Protein AF-A0A3R6ZWL3-F1 (afdb_monomer_lite)

Structure (mmCIF, N/CA/C/O backbone):
data_AF-A0A3R6ZWL3-F1
#
_entry.id   AF-A0A3R6ZWL3-F1
#
loop_
_atom_site.group_PDB
_atom_site.id
_atom_site.type_symbol
_atom_site.label_atom_id
_atom_site.label_alt_id
_atom_site.label_comp_id
_atom_site.label_asym_id
_atom_site.label_entity_id
_atom_site.label_seq_id
_atom_site.pdbx_PDB_ins_code
_atom_site.Cartn_x
_atom_site.Cartn_y
_atom_site.Cartn_z
_atom_site.occupancy
_atom_site.B_iso_or_equiv
_atom_site.auth_seq_id
_atom_site.auth_comp_id
_atom_site.auth_asym_id
_atom_site.auth_atom_id
_atom_site.pdbx_PDB_model_num
ATOM 1 N N . MET A 1 1 ? 4.804 11.712 15.044 1.00 33.50 1 MET A N 1
ATOM 2 C CA . MET A 1 1 ? 3.825 11.332 14.003 1.00 33.50 1 MET A CA 1
ATOM 3 C C . MET A 1 1 ? 2.594 10.632 14.585 1.00 33.50 1 MET A C 1
ATOM 5 O O . MET A 1 1 ? 1.491 11.063 14.290 1.00 33.50 1 MET A O 1
ATOM 9 N N . PHE A 1 2 ? 2.745 9.652 15.488 1.00 29.83 2 PHE A N 1
ATOM 10 C CA . PHE A 1 2 ? 1.602 8.959 16.117 1.00 29.83 2 PHE A CA 1
ATOM 11 C C . PHE A 1 2 ? 0.754 9.808 17.092 1.00 29.83 2 PHE A C 1
ATOM 13 O O . PHE A 1 2 ? -0.438 9.560 17.223 1.00 29.83 2 PHE A O 1
ATOM 20 N N . ILE A 1 3 ? 1.322 10.839 17.734 1.00 31.53 3 ILE A N 1
ATOM 21 C CA . ILE A 1 3 ? 0.621 11.622 18.777 1.00 31.53 3 ILE A CA 1
ATOM 22 C C . ILE A 1 3 ? -0.162 12.817 18.191 1.00 31.53 3 ILE A C 1
ATOM 24 O O . ILE A 1 3 ? -1.243 13.150 18.667 1.00 31.53 3 ILE A O 1
ATOM 28 N N . THR A 1 4 ? 0.304 13.425 17.095 1.00 34.03 4 THR A N 1
ATOM 29 C CA . THR A 1 4 ? -0.413 14.522 16.412 1.00 34.03 4 THR A CA 1
ATOM 30 C C . THR A 1 4 ? -1.645 14.045 15.633 1.00 34.03 4 THR A C 1
ATOM 32 O O . THR A 1 4 ? -2.576 14.819 15.421 1.00 34.03 4 THR A O 1
ATOM 35 N N . CYS A 1 5 ? -1.707 12.758 15.276 1.00 39.94 5 CYS A N 1
ATOM 36 C CA . CYS A 1 5 ? -2.874 12.149 14.635 1.00 39.94 5 CYS A CA 1
ATOM 37 C C . CYS A 1 5 ? -4.067 11.964 15.601 1.00 39.94 5 CYS A C 1
ATOM 39 O O . CYS A 1 5 ? -5.214 11.901 15.155 1.00 39.94 5 CYS A O 1
ATOM 41 N N . GLY A 1 6 ? -3.821 11.917 16.919 1.00 34.50 6 GLY A N 1
ATOM 42 C CA . GLY A 1 6 ? -4.861 11.719 17.938 1.00 34.50 6 GLY A CA 1
ATOM 43 C C . GLY A 1 6 ? -5.832 12.899 18.058 1.00 34.50 6 GLY A C 1
ATOM 44 O O . GLY A 1 6 ? -7.042 12.697 18.129 1.00 34.50 6 GLY A O 1
ATOM 45 N N . HIS A 1 7 ? -5.322 14.133 17.981 1.00 31.48 7 HIS A N 1
ATOM 46 C CA . HIS A 1 7 ? -6.143 15.346 18.105 1.00 31.48 7 HIS A CA 1
ATOM 47 C C . HIS A 1 7 ? -6.989 15.626 16.851 1.00 31.48 7 HIS A C 1
ATOM 49 O O . HIS A 1 7 ? -8.124 16.079 16.952 1.00 31.48 7 HIS A O 1
ATOM 55 N N . ILE A 1 8 ? -6.468 15.297 15.664 1.00 38.34 8 ILE A N 1
ATOM 56 C CA . ILE A 1 8 ? -7.178 15.473 14.385 1.00 38.34 8 ILE A CA 1
ATOM 57 C C . ILE A 1 8 ? -8.206 14.348 14.173 1.00 38.34 8 ILE A C 1
ATOM 59 O O . ILE A 1 8 ? -9.286 14.577 13.633 1.00 38.34 8 ILE A O 1
ATOM 63 N N . GLY A 1 9 ? -7.919 13.136 14.662 1.00 37.88 9 GLY A N 1
ATOM 64 C CA . GLY A 1 9 ? -8.824 11.988 14.578 1.00 37.88 9 GLY A CA 1
ATOM 65 C C . GLY A 1 9 ? -10.096 12.109 15.427 1.00 37.88 9 GLY A C 1
ATOM 66 O O . GLY A 1 9 ? -11.092 11.450 15.107 1.00 37.88 9 GLY A O 1
ATOM 67 N N . TYR A 1 10 ? -10.094 12.934 16.480 1.00 38.25 10 TYR A N 1
ATOM 68 C CA . TYR A 1 10 ? -11.220 13.092 17.412 1.00 38.25 10 TYR A CA 1
ATOM 69 C C . TYR A 1 10 ? -12.363 13.960 16.835 1.00 38.25 10 TYR A C 1
ATOM 71 O O . TYR A 1 10 ? -13.528 13.746 17.164 1.00 38.25 10 TYR A O 1
ATOM 79 N N . THR A 1 11 ? -12.064 14.859 15.890 1.00 38.66 11 THR A N 1
ATOM 80 C CA . THR A 1 11 ? -13.027 15.760 15.215 1.00 38.66 11 THR A CA 1
ATOM 81 C C . THR A 1 11 ? -13.492 15.277 13.834 1.00 38.66 11 THR A C 1
ATOM 83 O O . THR A 1 11 ? -14.301 15.943 13.185 1.00 38.66 11 THR A O 1
ATOM 86 N N . MET A 1 12 ? -13.029 14.117 13.353 1.00 40.34 12 MET A N 1
ATOM 87 C CA . MET A 1 12 ? -13.432 13.604 12.038 1.00 40.34 12 MET A CA 1
ATOM 88 C C . MET A 1 12 ? -14.885 13.115 12.048 1.00 40.34 12 MET A C 1
ATOM 90 O O . MET A 1 12 ? -15.232 12.137 12.720 1.00 40.34 12 MET A O 1
ATOM 94 N N . LYS A 1 13 ? -15.736 13.718 11.209 1.00 46.00 13 LYS A N 1
ATOM 95 C CA . LYS A 1 13 ? -17.052 13.159 10.862 1.00 46.00 13 LYS A CA 1
ATOM 96 C C . LYS A 1 13 ? -16.852 11.880 10.037 1.00 46.00 13 LYS A C 1
ATOM 98 O O . LYS A 1 13 ? -16.860 11.906 8.810 1.00 46.00 13 LYS A O 1
ATOM 103 N N . ARG A 1 14 ? -16.695 10.757 10.753 1.00 52.62 14 ARG A N 1
ATOM 104 C CA . ARG A 1 14 ? -16.448 9.370 10.294 1.00 52.62 14 ARG A CA 1
ATOM 105 C C . ARG A 1 14 ? -17.151 8.944 9.003 1.00 52.62 14 ARG A C 1
ATOM 107 O O . ARG A 1 14 ? -16.620 8.104 8.293 1.00 52.62 14 ARG A O 1
ATOM 114 N N . ARG A 1 15 ? -18.340 9.471 8.712 1.00 52.53 15 ARG A N 1
ATOM 115 C CA . ARG A 1 15 ? -19.201 8.998 7.623 1.00 52.53 15 ARG A CA 1
ATOM 116 C C . ARG A 1 15 ? -18.581 9.229 6.238 1.00 52.53 15 ARG A C 1
ATOM 118 O O . ARG A 1 15 ? -18.477 8.294 5.459 1.00 52.53 15 ARG A O 1
ATOM 125 N N . HIS A 1 16 ? -18.027 10.416 5.991 1.00 55.53 16 HIS A N 1
ATOM 126 C CA . HIS A 1 16 ? -17.538 10.786 4.658 1.00 55.53 16 HIS A CA 1
ATOM 127 C C . HIS A 1 16 ? -16.253 10.067 4.221 1.00 55.53 16 HIS A C 1
ATOM 129 O O . HIS A 1 16 ? -16.041 9.903 3.023 1.00 55.53 16 HIS A O 1
ATOM 135 N N . PHE A 1 17 ? -15.407 9.628 5.158 1.00 60.91 17 PHE A N 1
ATOM 136 C CA . PHE A 1 17 ? -14.210 8.844 4.829 1.00 60.91 17 PHE A CA 1
ATOM 137 C C . PHE A 1 17 ? -14.585 7.448 4.318 1.00 60.91 17 PHE A C 1
ATOM 139 O O . PHE A 1 17 ? -14.089 7.008 3.286 1.00 60.91 17 PHE A O 1
ATOM 146 N N . PHE A 1 18 ? -15.513 6.775 5.006 1.00 63.94 18 PHE A N 1
ATOM 147 C CA . PHE A 1 18 ? -15.971 5.445 4.606 1.00 63.94 18 PHE A CA 1
ATOM 148 C C . PHE A 1 18 ? -16.871 5.483 3.364 1.00 63.94 18 PHE A C 1
ATOM 150 O O . PHE A 1 18 ? -16.768 4.585 2.533 1.00 63.94 18 PHE A O 1
ATOM 157 N N . ASP A 1 19 ? -17.667 6.543 3.181 1.00 64.94 19 ASP A N 1
ATOM 158 C CA . ASP A 1 19 ? -18.487 6.724 1.973 1.00 64.94 19 ASP A CA 1
ATOM 159 C C . ASP A 1 19 ? -17.625 6.855 0.697 1.00 64.94 19 ASP A C 1
ATOM 161 O O . ASP A 1 19 ? -18.046 6.437 -0.378 1.00 64.94 19 ASP A O 1
ATOM 165 N N . ASN A 1 20 ? -16.398 7.384 0.812 1.00 69.62 20 ASN A N 1
ATOM 166 C CA . ASN A 1 20 ? -15.466 7.571 -0.310 1.00 69.62 20 ASN A CA 1
ATOM 167 C C . ASN A 1 20 ? -14.316 6.551 -0.339 1.00 69.62 20 ASN A C 1
ATOM 169 O O . ASN A 1 20 ? -13.410 6.679 -1.164 1.00 69.62 20 ASN A O 1
ATOM 173 N N . LEU A 1 21 ? -14.342 5.523 0.518 1.00 74.12 21 LEU A N 1
ATOM 174 C CA . LEU A 1 21 ? -13.245 4.558 0.666 1.00 74.12 21 LEU A CA 1
ATOM 175 C C . LEU A 1 21 ? -12.861 3.891 -0.662 1.00 74.12 21 LEU A C 1
ATOM 177 O O . LEU A 1 21 ? -11.685 3.656 -0.917 1.00 74.12 21 LEU A O 1
ATOM 181 N N . THR A 1 22 ? -13.844 3.635 -1.528 1.00 75.94 22 THR A N 1
ATOM 182 C CA . THR A 1 22 ? -13.605 3.040 -2.852 1.00 75.94 22 THR A CA 1
ATOM 183 C C . THR A 1 22 ? -12.795 3.973 -3.755 1.00 75.94 22 THR A C 1
ATOM 185 O O . THR A 1 22 ? -11.841 3.525 -4.384 1.00 75.94 22 THR A O 1
ATOM 188 N N . SER A 1 23 ? -13.116 5.272 -3.788 1.00 81.44 23 SER A N 1
ATOM 189 C CA . SER A 1 23 ? -12.325 6.257 -4.540 1.00 81.44 23 SER A CA 1
ATOM 190 C C . SER A 1 23 ? -10.925 6.410 -3.963 1.00 81.44 23 SER A C 1
ATOM 192 O O . SER A 1 23 ? -9.965 6.477 -4.722 1.00 81.44 23 SER A O 1
ATOM 194 N N . ILE A 1 24 ? -10.796 6.413 -2.634 1.00 82.38 24 ILE A N 1
ATOM 195 C CA . ILE A 1 24 ? -9.494 6.502 -1.969 1.00 82.38 24 ILE A CA 1
ATOM 196 C C . ILE A 1 24 ? -8.627 5.287 -2.331 1.00 82.38 24 ILE A C 1
ATOM 198 O O . ILE A 1 24 ? -7.486 5.469 -2.744 1.00 82.38 24 ILE A O 1
ATOM 202 N N . LEU A 1 25 ? -9.164 4.062 -2.249 1.00 81.38 25 LEU A N 1
ATOM 203 C CA . LEU A 1 25 ? -8.438 2.853 -2.659 1.00 81.38 25 LEU A CA 1
ATOM 204 C C . LEU A 1 25 ? -8.050 2.895 -4.139 1.00 81.38 25 LEU A C 1
ATOM 206 O O . LEU A 1 25 ? -6.927 2.536 -4.484 1.00 81.38 25 LEU A O 1
ATOM 210 N N . MET A 1 26 ? -8.969 3.321 -5.010 1.00 84.12 26 MET A N 1
ATOM 211 C CA . MET A 1 26 ? -8.707 3.411 -6.444 1.00 84.12 26 MET A CA 1
ATOM 212 C C . MET A 1 26 ? -7.552 4.375 -6.732 1.00 84.12 26 MET A C 1
ATOM 214 O O . MET A 1 26 ? -6.642 4.013 -7.475 1.00 84.12 26 MET A O 1
ATOM 218 N N . PHE A 1 27 ? -7.562 5.569 -6.132 1.00 85.94 27 PHE A N 1
ATOM 219 C CA . PHE A 1 27 ? -6.485 6.544 -6.304 1.00 85.94 27 PHE A CA 1
ATOM 220 C C . PHE A 1 27 ? -5.175 6.070 -5.688 1.00 85.94 27 PHE A C 1
ATOM 222 O O . PHE A 1 27 ? -4.150 6.147 -6.357 1.00 85.94 27 PHE A O 1
ATOM 229 N N . ALA A 1 28 ? -5.210 5.510 -4.478 1.00 86.00 28 ALA A N 1
ATOM 230 C CA . ALA A 1 28 ? -4.012 5.018 -3.816 1.00 86.00 28 ALA A CA 1
ATOM 231 C C . ALA A 1 28 ? -3.342 3.901 -4.623 1.00 86.00 28 ALA A C 1
ATOM 233 O O . ALA A 1 28 ? -2.138 3.962 -4.814 1.00 86.00 28 ALA A O 1
ATOM 234 N N . ILE A 1 29 ? -4.093 2.919 -5.142 1.00 87.25 29 ILE A N 1
ATOM 235 C CA . ILE A 1 29 ? -3.534 1.764 -5.871 1.00 87.25 29 ILE A CA 1
ATOM 236 C C . ILE A 1 29 ? -3.152 2.126 -7.310 1.00 87.25 29 ILE A C 1
ATOM 238 O O . ILE A 1 29 ? -2.042 1.833 -7.749 1.00 87.25 29 ILE A O 1
ATOM 242 N N . LEU A 1 30 ? -4.058 2.743 -8.076 1.00 89.00 30 LEU A N 1
ATOM 243 C CA . LEU A 1 30 ? -3.770 3.066 -9.478 1.00 89.00 30 LEU A CA 1
ATOM 244 C C . LEU A 1 30 ? -2.780 4.222 -9.591 1.00 89.00 30 LEU A C 1
ATOM 246 O O . LEU A 1 30 ? -1.889 4.173 -10.433 1.00 89.00 30 LEU A O 1
ATOM 250 N N . GLY A 1 31 ? -2.918 5.240 -8.741 1.00 89.12 31 GLY A N 1
ATOM 251 C CA . GLY A 1 31 ? -2.016 6.387 -8.707 1.00 89.12 31 GLY A CA 1
ATOM 252 C C . GLY A 1 31 ? -0.588 5.964 -8.391 1.00 89.12 31 GLY A C 1
ATOM 253 O O . GLY A 1 31 ? 0.322 6.334 -9.133 1.00 89.12 31 GLY A O 1
ATOM 254 N N . THR A 1 32 ? -0.396 5.112 -7.375 1.00 91.50 32 THR A N 1
ATOM 255 C CA . THR A 1 32 ? 0.942 4.582 -7.070 1.00 91.50 32 THR A CA 1
ATOM 256 C C . THR A 1 32 ? 1.516 3.738 -8.177 1.00 91.50 32 THR A C 1
ATOM 258 O O . THR A 1 32 ? 2.668 3.922 -8.558 1.00 91.50 32 THR A O 1
ATOM 261 N N . PHE A 1 33 ? 0.723 2.811 -8.710 1.00 91.00 33 PHE A N 1
ATOM 262 C CA . PHE A 1 33 ? 1.190 1.926 -9.763 1.00 91.00 33 PHE A CA 1
ATOM 263 C C . PHE A 1 33 ? 1.631 2.717 -10.999 1.00 91.00 33 PHE A C 1
ATOM 265 O O . PHE A 1 33 ? 2.726 2.503 -11.518 1.00 91.00 33 PHE A O 1
ATOM 272 N N . ILE A 1 34 ? 0.808 3.672 -11.445 1.00 92.31 34 ILE A N 1
ATOM 273 C CA . ILE A 1 34 ? 1.126 4.521 -12.597 1.00 92.31 34 ILE A CA 1
ATOM 274 C C . ILE A 1 34 ? 2.365 5.368 -12.305 1.00 92.31 34 ILE A C 1
ATOM 276 O O . ILE A 1 34 ? 3.270 5.406 -13.134 1.00 92.31 34 ILE A O 1
ATOM 280 N N . SER A 1 35 ? 2.439 6.010 -11.138 1.00 93.12 35 SER A N 1
ATOM 281 C CA . SER A 1 35 ? 3.590 6.830 -10.744 1.00 93.12 35 SER A CA 1
ATOM 282 C C . SER A 1 35 ? 4.886 6.012 -10.720 1.00 93.12 35 SER A C 1
ATOM 284 O O . SER A 1 35 ? 5.869 6.396 -11.353 1.00 93.12 35 SER A O 1
ATOM 286 N N . ALA A 1 36 ? 4.867 4.826 -10.108 1.00 93.06 36 ALA A N 1
ATOM 287 C CA . ALA A 1 36 ? 6.016 3.931 -10.050 1.00 93.06 36 ALA A CA 1
ATOM 288 C C . ALA A 1 36 ? 6.495 3.490 -11.441 1.00 93.06 36 ALA A C 1
ATOM 290 O O . ALA A 1 36 ? 7.695 3.518 -11.722 1.00 93.06 36 ALA A O 1
ATOM 291 N N . VAL A 1 37 ? 5.566 3.127 -12.333 1.00 92.38 37 VAL A N 1
ATOM 292 C CA . VAL A 1 37 ? 5.884 2.723 -13.712 1.00 92.38 37 VAL A CA 1
ATOM 293 C C . VAL A 1 37 ? 6.406 3.900 -14.533 1.00 92.38 37 VAL A C 1
ATOM 295 O O . VAL A 1 37 ? 7.370 3.736 -15.278 1.00 92.38 37 VAL A O 1
ATOM 298 N N . VAL A 1 38 ? 5.813 5.089 -14.399 1.00 94.88 38 VAL A N 1
ATOM 299 C CA . VAL A 1 38 ? 6.244 6.292 -15.128 1.00 94.88 38 VAL A CA 1
ATOM 300 C C . VAL A 1 38 ? 7.636 6.725 -14.678 1.00 94.88 38 VAL A C 1
ATOM 302 O O . VAL A 1 38 ? 8.510 6.910 -15.521 1.00 94.88 38 VAL A O 1
ATOM 305 N N . VAL A 1 39 ? 7.872 6.843 -13.369 1.00 94.00 39 VAL A N 1
ATOM 306 C CA . VAL A 1 39 ? 9.177 7.248 -12.820 1.00 94.00 39 VAL A CA 1
ATOM 307 C C . VAL A 1 39 ? 10.240 6.192 -13.121 1.00 94.00 39 VAL A C 1
ATOM 309 O O . VAL A 1 39 ? 11.316 6.529 -13.615 1.00 94.00 39 VAL A O 1
ATOM 312 N N . GLY A 1 40 ? 9.938 4.911 -12.895 1.00 92.56 40 GLY A N 1
ATOM 313 C CA . GLY A 1 40 ? 10.873 3.821 -13.172 1.00 92.56 40 GLY A CA 1
ATOM 314 C C . GLY A 1 40 ? 11.183 3.665 -14.662 1.00 92.56 40 GLY A C 1
ATOM 315 O O . GLY A 1 40 ? 12.344 3.537 -15.046 1.00 92.56 40 GLY A O 1
ATOM 316 N N . GLY A 1 41 ? 10.171 3.755 -15.527 1.00 91.56 41 GLY A N 1
ATOM 317 C CA . GLY A 1 41 ? 10.349 3.721 -16.980 1.00 91.56 41 GLY A CA 1
ATOM 318 C C . GLY A 1 41 ? 11.144 4.918 -17.502 1.00 91.56 41 GLY A C 1
ATOM 319 O O . GLY A 1 41 ? 12.009 4.759 -18.364 1.00 91.56 41 GLY A O 1
ATOM 320 N N . PHE A 1 42 ? 10.914 6.107 -16.943 1.00 92.94 42 PHE A N 1
ATOM 321 C CA . PHE A 1 42 ? 11.677 7.307 -17.279 1.00 92.94 42 PHE A CA 1
ATOM 322 C C . PHE A 1 42 ? 13.157 7.177 -16.891 1.00 92.94 42 PHE A C 1
ATOM 324 O O . PHE A 1 42 ? 14.032 7.505 -17.693 1.00 92.94 42 PHE A O 1
ATOM 331 N N . LEU A 1 43 ? 13.457 6.635 -15.707 1.00 92.19 43 LEU A N 1
ATOM 332 C CA . LEU A 1 43 ? 14.836 6.369 -15.277 1.00 92.19 43 LEU A CA 1
ATOM 333 C C . LEU A 1 43 ? 15.534 5.335 -16.158 1.00 92.19 43 LEU A C 1
ATOM 335 O O . LEU A 1 43 ? 16.691 5.534 -16.531 1.00 92.19 43 LEU A O 1
ATOM 339 N N . TYR A 1 44 ? 14.825 4.272 -16.540 1.00 90.69 44 TYR A N 1
ATOM 340 C CA . TYR A 1 44 ? 15.347 3.268 -17.463 1.00 90.69 44 TYR A CA 1
ATOM 341 C C . TYR A 1 44 ? 15.688 3.881 -18.831 1.00 90.69 44 TYR A C 1
ATOM 343 O O . TYR A 1 44 ? 16.768 3.641 -19.375 1.00 90.69 44 TYR A O 1
ATOM 351 N N . LEU A 1 45 ? 14.813 4.746 -19.360 1.00 90.56 45 LEU A N 1
ATOM 352 C CA . LEU A 1 45 ? 15.050 5.460 -20.617 1.00 90.56 45 LEU A CA 1
ATOM 353 C C . LEU A 1 45 ? 16.277 6.380 -20.528 1.00 90.56 45 LEU A C 1
ATOM 355 O O . LEU A 1 45 ? 17.121 6.371 -21.424 1.00 90.56 45 LEU A O 1
ATOM 359 N N . LEU A 1 46 ? 16.415 7.138 -19.437 1.00 90.38 46 LEU A N 1
ATOM 360 C CA . LEU A 1 46 ? 17.582 7.994 -19.198 1.00 90.38 46 LEU A CA 1
ATOM 361 C C . LEU A 1 46 ? 18.889 7.195 -19.110 1.00 90.38 46 LEU A C 1
ATOM 363 O O . LEU A 1 46 ? 19.912 7.637 -19.639 1.00 90.38 46 LEU A O 1
ATOM 367 N N . GLY A 1 47 ? 18.855 6.016 -18.483 1.00 88.44 47 GLY A N 1
ATOM 368 C CA . GLY A 1 47 ? 19.987 5.086 -18.447 1.00 88.44 47 GLY A CA 1
ATOM 369 C C . GLY A 1 47 ? 20.346 4.555 -19.838 1.00 88.44 47 GLY A C 1
ATOM 370 O O . GLY A 1 47 ? 21.521 4.493 -20.196 1.00 88.44 47 GLY A O 1
ATOM 371 N N . SER A 1 48 ? 19.345 4.255 -20.673 1.00 85.44 48 SER A N 1
ATOM 372 C CA . SER A 1 48 ? 19.566 3.815 -22.058 1.00 85.44 48 SER A CA 1
ATOM 373 C C . SER A 1 48 ? 20.180 4.899 -22.949 1.00 85.44 48 SER A C 1
ATOM 375 O O . SER A 1 48 ? 20.905 4.567 -23.883 1.00 85.44 48 SER A O 1
ATOM 377 N N . ILE A 1 49 ? 19.895 6.176 -22.683 1.00 89.25 49 ILE A N 1
ATOM 378 C CA . ILE A 1 49 ? 20.444 7.324 -23.430 1.00 89.25 49 ILE A CA 1
ATOM 379 C C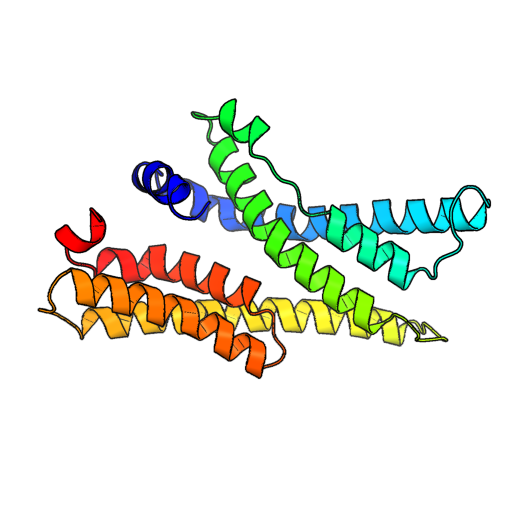 . ILE A 1 49 ? 21.848 7.712 -22.909 1.00 89.25 49 ILE A C 1
ATOM 381 O O . ILE A 1 49 ? 22.533 8.536 -23.509 1.00 89.25 49 ILE A O 1
ATOM 385 N N . GLY A 1 50 ? 22.315 7.096 -21.815 1.00 85.06 50 GLY A N 1
ATOM 386 C CA . GLY A 1 50 ? 23.621 7.370 -21.207 1.00 85.06 50 GLY A CA 1
ATOM 387 C C . GLY A 1 50 ? 23.661 8.642 -20.355 1.00 85.06 50 GLY A C 1
ATOM 388 O O . GLY A 1 50 ? 24.744 9.109 -20.010 1.00 85.06 50 GLY A O 1
ATOM 389 N N . LEU A 1 51 ? 22.497 9.210 -20.013 1.00 82.00 51 LEU A N 1
ATOM 390 C CA . LEU A 1 51 ? 22.388 10.394 -19.150 1.00 82.00 51 LEU A CA 1
ATOM 391 C C . LEU A 1 51 ? 22.312 10.026 -17.656 1.00 82.00 51 LEU A C 1
ATOM 393 O O . LEU A 1 51 ? 22.528 10.877 -16.798 1.00 82.00 51 LEU A O 1
ATOM 397 N N . SER A 1 52 ? 22.006 8.762 -17.349 1.00 82.62 52 SER A N 1
ATOM 398 C CA . SER A 1 52 ? 21.925 8.200 -15.996 1.00 82.62 52 SER A CA 1
ATOM 399 C C . SER A 1 52 ? 22.698 6.877 -15.900 1.00 82.62 52 SER A C 1
ATOM 401 O O . SER A 1 52 ? 23.110 6.315 -16.917 1.00 82.62 52 SER A O 1
ATOM 403 N N . LEU A 1 53 ? 22.879 6.366 -14.677 1.00 81.56 53 LEU A N 1
ATOM 404 C CA . LEU A 1 53 ? 23.450 5.044 -14.423 1.00 81.56 53 LEU A CA 1
ATOM 405 C C . LEU A 1 53 ? 22.603 3.969 -15.125 1.00 81.56 53 LEU A C 1
ATOM 407 O O . LEU A 1 53 ? 21.380 3.944 -14.981 1.00 81.56 53 LEU A O 1
ATOM 411 N N . GLN A 1 54 ? 23.249 3.074 -15.875 1.00 81.31 54 GLN A N 1
ATOM 412 C CA . GLN A 1 54 ? 22.569 1.918 -16.453 1.00 81.31 54 GLN A CA 1
ATOM 413 C C . GLN A 1 54 ? 22.211 0.933 -15.342 1.00 81.31 54 GLN A C 1
ATOM 415 O O . GLN A 1 54 ? 23.071 0.224 -14.827 1.00 81.31 54 GLN A O 1
ATOM 420 N N . MET A 1 55 ? 20.931 0.914 -14.984 1.00 82.56 55 MET A N 1
ATOM 421 C CA . MET A 1 55 ? 20.351 -0.022 -14.028 1.00 82.56 55 MET A CA 1
ATOM 422 C C . MET A 1 55 ? 19.331 -0.911 -14.752 1.00 82.56 55 MET A C 1
ATOM 424 O O . MET A 1 55 ? 18.687 -0.462 -15.709 1.00 82.56 55 MET A O 1
ATOM 428 N N . PRO A 1 56 ? 19.176 -2.179 -14.342 1.00 87.50 56 PRO A N 1
ATOM 429 C CA . PRO A 1 56 ? 18.144 -3.047 -14.887 1.00 87.50 56 PRO A CA 1
ATOM 430 C C . PRO A 1 56 ? 16.746 -2.495 -14.573 1.00 87.50 56 PRO A C 1
ATOM 432 O O . PRO A 1 56 ? 16.520 -1.858 -13.545 1.00 87.50 56 PRO A O 1
ATOM 435 N N . LEU A 1 57 ? 15.779 -2.791 -15.448 1.00 87.06 57 LEU A N 1
ATOM 436 C CA . LEU A 1 57 ? 14.407 -2.276 -15.347 1.00 87.06 57 LEU A CA 1
ATOM 437 C C . LEU A 1 57 ? 13.766 -2.536 -13.971 1.00 87.06 57 LEU A C 1
ATOM 439 O O . LEU A 1 57 ? 13.060 -1.673 -13.458 1.00 87.06 57 LEU A O 1
ATOM 443 N N . ALA A 1 58 ? 14.035 -3.694 -13.359 1.00 88.25 58 ALA A N 1
ATOM 444 C CA . ALA A 1 58 ? 13.521 -4.044 -12.035 1.00 88.25 58 ALA A CA 1
ATOM 445 C C . ALA A 1 58 ? 14.006 -3.082 -10.934 1.00 88.25 58 ALA A C 1
ATOM 447 O O . ALA A 1 58 ? 13.212 -2.682 -10.088 1.00 88.25 58 ALA A O 1
ATOM 448 N N . GLU A 1 59 ? 15.272 -2.653 -10.976 1.00 90.94 59 GLU A N 1
ATOM 449 C CA . GLU A 1 59 ? 15.822 -1.675 -10.027 1.00 90.94 59 GLU A CA 1
ATOM 450 C C . GLU A 1 59 ? 15.203 -0.289 -10.239 1.00 90.94 59 GLU A C 1
ATOM 452 O O . GLU A 1 59 ? 14.833 0.378 -9.273 1.00 90.94 59 GLU A O 1
ATOM 457 N N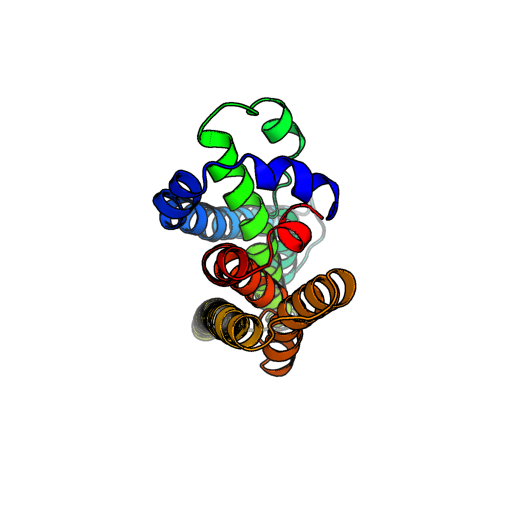 . CYS A 1 60 ? 15.007 0.125 -11.496 1.00 92.12 60 CYS A N 1
ATOM 458 C CA . CYS A 1 60 ? 14.342 1.392 -11.803 1.00 92.12 60 CYS A CA 1
ATOM 459 C C . CYS A 1 60 ? 12.875 1.400 -11.344 1.00 92.12 60 CYS A C 1
ATOM 461 O O . CYS A 1 60 ? 12.412 2.394 -10.787 1.00 92.12 60 CYS A O 1
ATOM 463 N N . LEU A 1 61 ? 12.140 0.302 -11.549 1.00 92.19 61 LEU A N 1
ATOM 464 C CA . LEU A 1 61 ? 10.754 0.160 -11.090 1.00 92.19 61 LEU A CA 1
ATOM 465 C C . LEU A 1 61 ? 10.658 0.094 -9.563 1.00 92.19 61 LEU A C 1
ATOM 467 O O . LEU A 1 61 ? 9.781 0.736 -8.990 1.00 92.19 61 LEU A O 1
ATOM 471 N N . ALA A 1 62 ? 11.575 -0.611 -8.892 1.00 92.44 62 ALA A N 1
ATOM 472 C CA . ALA A 1 62 ? 11.665 -0.622 -7.432 1.00 92.44 62 ALA A CA 1
ATOM 473 C C . ALA A 1 62 ? 11.918 0.791 -6.882 1.00 92.44 62 ALA A C 1
ATOM 475 O O . ALA A 1 62 ? 11.252 1.229 -5.946 1.00 92.44 62 ALA A O 1
ATOM 476 N N . PHE A 1 63 ? 12.812 1.553 -7.509 1.00 93.25 63 PHE A N 1
ATOM 477 C CA . PHE A 1 63 ? 13.039 2.949 -7.144 1.00 93.25 63 PHE A CA 1
ATOM 478 C C . PHE A 1 63 ? 11.804 3.830 -7.389 1.00 93.25 63 PHE A C 1
ATOM 480 O O . PHE A 1 63 ? 11.433 4.628 -6.530 1.00 93.25 63 PHE A O 1
ATOM 487 N N . GLY A 1 64 ? 11.129 3.653 -8.529 1.00 93.62 64 GLY A N 1
ATOM 488 C CA . GLY A 1 64 ? 9.867 4.333 -8.823 1.00 93.62 64 GLY A CA 1
ATOM 489 C C . GLY A 1 64 ? 8.786 4.029 -7.784 1.00 93.62 64 GLY A C 1
ATOM 490 O O . GLY A 1 64 ? 8.088 4.939 -7.347 1.00 93.62 64 GLY A O 1
ATOM 491 N N . ALA A 1 65 ? 8.688 2.774 -7.335 1.00 93.69 65 ALA A N 1
ATOM 492 C CA . ALA A 1 65 ? 7.788 2.371 -6.259 1.00 93.69 65 ALA A CA 1
ATOM 493 C C . ALA A 1 65 ? 8.094 3.099 -4.946 1.00 93.69 65 ALA A C 1
ATOM 495 O O . ALA A 1 65 ? 7.176 3.652 -4.348 1.00 93.69 65 ALA A O 1
ATOM 496 N N . LEU A 1 66 ? 9.365 3.160 -4.531 1.00 92.00 66 LEU A N 1
ATOM 497 C CA . LEU A 1 66 ? 9.773 3.846 -3.297 1.00 92.00 66 LEU A CA 1
ATOM 498 C C . LEU A 1 66 ? 9.411 5.335 -3.291 1.00 92.00 66 LEU A C 1
ATOM 500 O O . LEU A 1 66 ? 8.974 5.850 -2.269 1.00 92.00 66 LEU A O 1
ATOM 504 N N . ILE A 1 67 ? 9.588 6.026 -4.419 1.00 92.12 67 ILE A N 1
ATOM 505 C CA . ILE A 1 67 ? 9.312 7.471 -4.527 1.00 92.12 67 ILE A CA 1
ATOM 506 C C . ILE A 1 67 ? 7.824 7.765 -4.744 1.00 92.12 67 ILE A 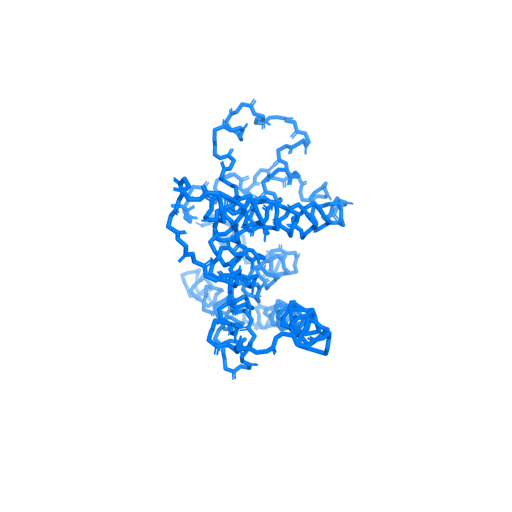C 1
ATOM 508 O O . ILE A 1 67 ? 7.381 8.901 -4.595 1.00 92.12 67 ILE A O 1
ATOM 512 N N . SER A 1 68 ? 7.024 6.754 -5.077 1.00 91.81 68 SER A N 1
ATOM 513 C CA . SER A 1 68 ? 5.607 6.951 -5.351 1.00 91.81 68 SER A CA 1
ATOM 514 C C . SER A 1 68 ? 4.770 7.303 -4.115 1.00 91.81 68 SER A C 1
ATOM 516 O O . SER A 1 68 ? 3.661 7.815 -4.289 1.00 91.81 68 SER A O 1
ATOM 518 N N . SER A 1 69 ? 5.271 7.032 -2.907 1.00 88.19 69 SER A N 1
ATOM 519 C CA . SER A 1 69 ? 4.680 7.508 -1.653 1.00 88.19 69 SER A CA 1
ATOM 520 C C . SER A 1 69 ? 4.691 9.038 -1.616 1.00 88.19 69 SER A C 1
ATOM 522 O O . SER A 1 69 ? 5.740 9.678 -1.688 1.00 88.19 69 SER A O 1
ATOM 524 N N . THR A 1 70 ? 3.502 9.638 -1.566 1.00 81.44 70 THR A N 1
ATOM 525 C CA . THR A 1 70 ? 3.329 11.091 -1.519 1.00 81.44 70 THR A CA 1
ATOM 526 C C . THR A 1 70 ? 3.028 11.533 -0.098 1.00 81.44 70 THR A C 1
ATOM 528 O O . THR A 1 70 ? 2.037 11.089 0.474 1.00 81.44 70 THR A O 1
ATOM 531 N N . ASP A 1 71 ? 3.826 12.456 0.443 1.00 77.06 71 ASP A N 1
ATOM 532 C CA . ASP A 1 71 ? 3.547 13.083 1.736 1.00 77.06 71 ASP A CA 1
ATOM 533 C C . ASP A 1 71 ? 2.736 14.386 1.552 1.00 77.06 71 ASP A C 1
ATOM 535 O O . ASP A 1 71 ? 3.256 15.383 1.038 1.00 77.06 71 ASP A O 1
ATOM 539 N N . PRO A 1 72 ? 1.459 14.427 1.969 1.00 75.12 72 PRO A N 1
ATOM 540 C CA . PRO A 1 72 ? 0.585 15.566 1.753 1.00 75.12 72 PRO A CA 1
ATOM 541 C C . PRO A 1 72 ? 0.651 16.598 2.888 1.00 75.12 72 PRO A C 1
ATOM 543 O O . PRO A 1 72 ? -0.192 17.498 2.902 1.00 75.12 72 PRO A O 1
ATOM 546 N N . VAL A 1 73 ? 1.591 16.508 3.844 1.00 75.19 73 VAL A N 1
ATOM 547 C CA . VAL A 1 73 ? 1.644 17.361 5.058 1.00 75.19 73 VAL A CA 1
ATOM 548 C C . VAL A 1 73 ? 1.419 18.850 4.772 1.00 75.19 73 VAL A C 1
ATOM 550 O O . VAL A 1 73 ? 0.652 19.508 5.477 1.00 75.19 73 VAL A O 1
ATOM 553 N N . THR A 1 74 ? 2.027 19.389 3.715 1.00 73.69 74 THR A N 1
ATOM 554 C CA . THR A 1 74 ? 1.873 20.803 3.330 1.00 73.69 74 THR A CA 1
ATOM 555 C C . THR A 1 74 ? 0.494 21.113 2.749 1.00 73.69 74 THR A C 1
ATOM 557 O O . THR A 1 74 ? -0.089 22.147 3.066 1.00 73.69 74 THR A O 1
ATOM 560 N N . THR A 1 75 ? -0.068 20.214 1.942 1.00 75.69 75 THR A N 1
ATOM 561 C CA . THR A 1 75 ? -1.410 20.385 1.364 1.00 75.69 75 THR A CA 1
ATOM 562 C C . THR A 1 75 ? -2.512 20.233 2.414 1.00 75.69 75 THR A C 1
ATOM 564 O O . THR A 1 75 ? -3.471 21.006 2.411 1.00 75.69 75 THR A O 1
ATOM 567 N N . LEU A 1 76 ? -2.351 19.322 3.383 1.00 74.69 76 LEU A N 1
ATOM 568 C CA . LEU A 1 76 ? -3.296 19.158 4.493 1.00 74.69 76 LEU A CA 1
ATOM 569 C C . LEU A 1 76 ? -3.414 20.421 5.348 1.00 74.69 76 LEU A C 1
ATOM 571 O O . LEU A 1 76 ? -4.505 20.723 5.830 1.00 74.69 76 LEU A O 1
ATOM 575 N N . ALA A 1 77 ? -2.318 21.164 5.527 1.00 71.88 77 ALA A N 1
ATOM 576 C CA . ALA A 1 77 ? -2.317 22.408 6.294 1.00 71.88 77 ALA A CA 1
ATOM 577 C C . ALA A 1 77 ? -3.161 23.516 5.638 1.00 71.88 77 ALA A C 1
ATOM 579 O O . ALA A 1 77 ? -3.675 24.384 6.337 1.00 71.88 77 ALA A O 1
ATOM 580 N N . VAL A 1 78 ? -3.338 23.470 4.314 1.00 76.88 78 VAL A N 1
ATOM 581 C CA . VAL A 1 78 ? -4.131 24.449 3.551 1.00 76.88 78 VAL A CA 1
ATOM 582 C C . VAL A 1 78 ? -5.606 24.038 3.458 1.00 76.88 78 VAL A C 1
ATOM 584 O O . VAL A 1 78 ? -6.485 24.895 3.428 1.00 76.88 78 VAL A O 1
ATOM 587 N N . PHE A 1 79 ? -5.906 22.737 3.453 1.00 68.12 79 PHE A N 1
ATOM 588 C CA . PHE A 1 79 ? -7.256 22.206 3.215 1.00 68.12 79 PHE A CA 1
ATOM 589 C C . PHE A 1 79 ? -8.047 21.834 4.482 1.00 68.12 79 PHE A C 1
ATOM 591 O O . PHE A 1 79 ? -8.974 21.031 4.395 1.00 68.12 79 PHE A O 1
ATOM 598 N N . GLN A 1 80 ? -7.725 22.418 5.643 1.00 62.72 80 GLN A N 1
ATOM 599 C CA . GLN A 1 80 ? -8.219 21.995 6.968 1.00 62.72 80 GLN A CA 1
ATOM 600 C C . GLN A 1 80 ? -9.754 21.902 7.135 1.00 62.72 80 GLN A C 1
ATOM 602 O O . GLN A 1 80 ? -10.210 21.229 8.057 1.00 62.72 80 GLN A O 1
ATOM 607 N N . GLU A 1 81 ? -10.558 22.499 6.247 1.00 63.53 81 GLU A N 1
ATOM 608 C CA . GLU A 1 81 ? -12.030 22.499 6.342 1.00 63.53 81 GLU A CA 1
ATOM 609 C C . GLU A 1 81 ? -12.771 21.879 5.141 1.00 63.53 81 GLU A C 1
ATOM 611 O O . GLU A 1 81 ? -14.003 21.861 5.117 1.00 63.53 81 GLU A O 1
ATOM 616 N N . LEU A 1 82 ? -12.070 21.339 4.138 1.00 72.19 82 LEU A N 1
ATOM 617 C CA . LEU A 1 82 ? -12.723 20.777 2.949 1.00 72.19 82 LEU A CA 1
ATOM 618 C C . LEU A 1 82 ? -12.894 19.260 3.047 1.00 72.19 82 LEU A C 1
ATOM 620 O O . LEU A 1 82 ? -12.028 18.548 3.547 1.00 72.19 82 LEU A O 1
ATOM 624 N N . HIS A 1 83 ? -13.966 18.732 2.446 1.00 68.81 83 HIS A N 1
ATOM 625 C CA . HIS A 1 83 ? -14.164 17.285 2.258 1.00 68.81 83 HIS A CA 1
ATOM 626 C C . HIS A 1 83 ? -12.965 16.599 1.572 1.00 68.81 83 HIS A C 1
ATOM 628 O O . HIS A 1 83 ? -12.727 15.409 1.779 1.00 68.81 83 HIS A O 1
ATOM 634 N N . LEU A 1 84 ? -12.189 17.367 0.798 1.00 74.50 84 LEU A N 1
ATOM 635 C CA . LEU A 1 84 ? -10.964 16.930 0.137 1.00 74.50 84 LEU A CA 1
ATOM 636 C C . LEU A 1 84 ? -9.879 16.476 1.127 1.00 74.50 84 LEU A C 1
ATOM 638 O O . LEU A 1 84 ? -9.123 15.563 0.809 1.00 74.50 84 LEU A O 1
ATOM 642 N N . PHE A 1 85 ? -9.848 17.044 2.340 1.00 80.25 85 PHE A N 1
ATOM 643 C CA . PHE A 1 85 ? -8.897 16.677 3.392 1.00 80.25 85 PHE A CA 1
ATOM 644 C C . PHE A 1 85 ? -8.918 15.173 3.673 1.00 80.25 85 PHE A C 1
ATOM 646 O O . PHE A 1 85 ? -7.874 14.536 3.756 1.00 80.25 85 PHE A O 1
ATOM 653 N N . TYR A 1 86 ? -10.114 14.585 3.770 1.00 75.19 86 TYR A N 1
ATOM 654 C CA . TYR A 1 86 ? -10.278 13.170 4.100 1.00 75.19 86 TYR A CA 1
ATOM 655 C C . TYR A 1 86 ? -9.857 12.236 2.970 1.00 75.19 86 TYR A C 1
ATOM 657 O O . TYR A 1 86 ? -9.341 11.153 3.240 1.00 75.19 86 TYR A O 1
ATOM 665 N N . ILE A 1 87 ? -10.075 12.655 1.724 1.00 80.06 87 ILE A N 1
ATOM 666 C CA . ILE A 1 87 ? -9.698 11.877 0.544 1.00 80.06 87 ILE A CA 1
ATOM 667 C C . ILE A 1 87 ? -8.177 11.882 0.396 1.00 80.06 87 ILE A C 1
ATOM 669 O O . ILE A 1 87 ? -7.592 10.812 0.284 1.00 80.06 87 ILE A O 1
ATOM 673 N N . VAL A 1 88 ? -7.544 13.058 0.469 1.00 82.81 88 VAL A N 1
ATOM 674 C CA . VAL A 1 88 ? -6.083 13.207 0.339 1.00 82.81 88 VAL A CA 1
ATOM 675 C C . VAL A 1 88 ? -5.359 12.527 1.500 1.00 82.81 88 VAL A C 1
ATOM 677 O O . VAL A 1 88 ? -4.436 11.757 1.277 1.00 82.81 88 VAL A O 1
ATOM 680 N N . PHE A 1 89 ? -5.820 12.719 2.740 1.00 82.69 89 PHE A N 1
ATOM 681 C CA . PHE A 1 89 ? -5.239 12.027 3.893 1.00 82.69 89 PHE A CA 1
ATOM 682 C C . PHE A 1 89 ? -5.312 10.500 3.750 1.00 82.69 89 PHE A C 1
ATOM 684 O O . PHE A 1 89 ? -4.334 9.804 4.009 1.00 82.69 89 PHE A O 1
ATOM 691 N N . GLY A 1 90 ? -6.471 9.975 3.338 1.00 81.19 90 GLY A N 1
ATOM 692 C CA . GLY A 1 90 ? -6.646 8.540 3.130 1.00 81.19 90 GLY A CA 1
ATOM 693 C C . GLY A 1 90 ? -5.789 7.991 1.998 1.00 81.19 90 GLY A C 1
ATOM 694 O O . GLY A 1 90 ? -5.223 6.909 2.137 1.00 81.19 90 GLY A O 1
ATOM 695 N N . GLU A 1 91 ? -5.701 8.734 0.895 1.00 86.06 91 GLU A N 1
ATOM 696 C CA . GLU A 1 91 ? -4.920 8.361 -0.282 1.00 86.06 91 GLU A CA 1
ATOM 697 C C . GLU A 1 91 ? -3.449 8.242 0.089 1.00 86.06 91 GLU A C 1
ATOM 699 O O . GLU A 1 91 ? -2.863 7.195 -0.156 1.00 86.06 91 GLU A O 1
ATOM 704 N N . SER A 1 92 ? -2.896 9.233 0.780 1.00 86.69 92 SER A N 1
ATOM 705 C CA . SER A 1 92 ? -1.478 9.245 1.124 1.00 86.69 92 SER A CA 1
ATOM 706 C C . SER A 1 92 ? -1.102 8.168 2.147 1.00 86.69 92 SER A C 1
ATOM 708 O O . SER A 1 92 ? -0.093 7.492 1.989 1.00 86.69 92 SER A O 1
ATOM 710 N N . VAL A 1 93 ? -1.957 7.909 3.147 1.00 85.12 93 VAL A N 1
ATOM 711 C CA . VAL A 1 93 ? -1.726 6.816 4.114 1.00 85.12 93 VAL A CA 1
ATOM 712 C C . VAL A 1 93 ? -1.771 5.440 3.437 1.00 85.12 93 VAL A C 1
ATOM 714 O O . VAL A 1 93 ? -0.982 4.557 3.770 1.00 85.12 93 VAL A O 1
ATOM 717 N N . LEU A 1 94 ? -2.693 5.225 2.493 1.00 86.75 94 LEU A N 1
ATOM 718 C CA . LEU A 1 94 ? -2.773 3.964 1.748 1.00 86.75 94 LEU A CA 1
ATOM 719 C C . LEU A 1 94 ? -1.654 3.837 0.710 1.00 86.75 94 LEU A C 1
ATOM 721 O O . LEU A 1 94 ? -1.134 2.741 0.523 1.00 86.75 94 LEU A O 1
ATOM 725 N N . ASN A 1 95 ? -1.267 4.935 0.066 1.00 90.94 95 ASN A N 1
ATOM 726 C CA . ASN A 1 95 ? -0.162 5.004 -0.883 1.00 90.94 95 ASN A CA 1
ATOM 727 C C . ASN A 1 95 ? 1.147 4.495 -0.244 1.00 90.94 95 ASN A C 1
ATOM 729 O O . ASN A 1 95 ? 1.805 3.629 -0.821 1.00 90.94 95 ASN A O 1
ATOM 733 N N . ASP A 1 96 ? 1.471 4.899 0.985 1.00 90.62 96 ASP A N 1
ATOM 734 C CA . ASP A 1 96 ? 2.646 4.391 1.718 1.00 90.62 96 ASP A CA 1
ATOM 735 C C . ASP A 1 96 ? 2.633 2.862 1.869 1.00 90.62 96 ASP A C 1
ATOM 737 O O . ASP A 1 96 ? 3.642 2.183 1.679 1.00 90.62 96 ASP A O 1
ATOM 741 N N . ALA A 1 97 ? 1.465 2.293 2.172 1.00 89.38 97 ALA A N 1
ATOM 742 C CA . ALA A 1 97 ? 1.317 0.853 2.333 1.00 89.38 97 ALA A CA 1
ATOM 743 C C . ALA A 1 97 ? 1.348 0.102 0.991 1.00 89.38 97 ALA A C 1
ATOM 745 O O . ALA A 1 97 ? 1.802 -1.039 0.941 1.00 89.38 97 ALA A O 1
ATOM 746 N N . ILE A 1 98 ? 0.880 0.707 -0.102 1.00 91.56 98 ILE A N 1
ATOM 747 C CA . ILE A 1 98 ? 0.915 0.091 -1.435 1.00 91.56 98 ILE A CA 1
ATOM 748 C C . ILE A 1 98 ? 2.306 0.203 -2.064 1.00 91.56 98 ILE A C 1
ATOM 750 O O . ILE A 1 98 ? 2.787 -0.778 -2.630 1.00 91.56 98 ILE A O 1
ATOM 754 N N . SER A 1 99 ? 2.976 1.347 -1.932 1.00 92.56 99 SER A N 1
ATOM 755 C CA . SER A 1 99 ? 4.318 1.593 -2.475 1.00 92.56 99 SER A CA 1
ATOM 756 C C . SER A 1 99 ? 5.350 0.604 -1.932 1.00 92.56 99 SER A C 1
ATOM 758 O O . SER A 1 99 ? 6.127 0.053 -2.711 1.00 92.56 99 SER A O 1
ATOM 760 N N . ILE A 1 100 ? 5.305 0.279 -0.635 1.00 91.00 100 ILE A N 1
ATOM 761 C CA . ILE A 1 100 ? 6.189 -0.738 -0.044 1.00 91.00 100 ILE A CA 1
ATOM 762 C C . ILE A 1 100 ? 5.898 -2.157 -0.563 1.00 91.00 100 ILE A C 1
ATOM 764 O O . ILE A 1 100 ? 6.824 -2.936 -0.788 1.00 91.00 100 ILE A O 1
ATOM 768 N N . VAL A 1 101 ? 4.630 -2.503 -0.819 1.00 92.00 101 VAL A N 1
ATOM 769 C CA . VAL A 1 101 ? 4.267 -3.804 -1.414 1.00 92.00 101 VAL A CA 1
ATOM 770 C C . VAL A 1 101 ? 4.732 -3.878 -2.866 1.00 92.00 101 VAL A C 1
ATOM 772 O O . VAL A 1 101 ? 5.286 -4.896 -3.286 1.00 92.00 101 VAL A O 1
ATOM 775 N N . LEU A 1 102 ? 4.571 -2.788 -3.618 1.00 91.75 102 LEU A N 1
ATOM 776 C CA . LEU A 1 102 ? 5.074 -2.656 -4.983 1.00 91.75 102 LEU A CA 1
ATOM 777 C C . LEU A 1 102 ? 6.602 -2.800 -5.023 1.00 91.75 102 LEU A C 1
ATOM 779 O O . LEU A 1 102 ? 7.131 -3.551 -5.838 1.00 91.75 102 LEU A O 1
ATOM 783 N N . PHE A 1 103 ? 7.301 -2.128 -4.105 1.00 92.81 103 PHE A N 1
ATOM 784 C CA . PHE A 1 103 ? 8.752 -2.203 -3.962 1.00 92.81 103 PHE A CA 1
ATOM 785 C C . PHE A 1 103 ? 9.213 -3.638 -3.706 1.00 92.81 103 PHE A C 1
ATOM 787 O O . PHE A 1 103 ? 10.030 -4.157 -4.463 1.00 92.81 103 PHE A O 1
ATOM 794 N N . ASN A 1 104 ? 8.639 -4.308 -2.703 1.00 90.50 104 ASN A N 1
ATOM 795 C CA . ASN A 1 104 ? 8.970 -5.700 -2.395 1.00 90.50 104 ASN A CA 1
ATOM 796 C C . ASN A 1 104 ? 8.679 -6.630 -3.579 1.00 90.50 104 ASN A C 1
ATOM 798 O O . ASN A 1 104 ? 9.455 -7.545 -3.842 1.00 90.50 104 ASN A O 1
ATOM 802 N N . THR A 1 105 ? 7.602 -6.373 -4.329 1.00 90.50 105 THR A N 1
ATOM 803 C CA . THR A 1 105 ? 7.284 -7.126 -5.549 1.00 90.50 105 THR A CA 1
ATOM 804 C C . THR A 1 105 ? 8.376 -6.939 -6.599 1.00 90.50 105 THR A C 1
ATOM 806 O O . THR A 1 105 ? 8.881 -7.927 -7.117 1.00 90.50 105 THR A O 1
ATOM 809 N N . PHE A 1 106 ? 8.798 -5.705 -6.891 1.00 90.06 106 PHE A N 1
ATOM 810 C CA . PHE A 1 106 ? 9.837 -5.437 -7.893 1.00 90.06 106 PHE A CA 1
ATOM 811 C C . PHE A 1 106 ? 11.224 -5.932 -7.481 1.00 90.06 106 PHE A C 1
ATOM 813 O O . PHE A 1 106 ? 11.959 -6.437 -8.329 1.00 90.06 106 PHE A O 1
ATOM 820 N N . VAL A 1 107 ? 11.564 -5.871 -6.191 1.00 89.94 107 VAL A N 1
ATOM 821 C CA . VAL A 1 107 ? 12.831 -6.401 -5.666 1.00 89.94 107 VAL A CA 1
ATOM 822 C C . VAL A 1 107 ? 12.960 -7.905 -5.910 1.00 89.94 107 VAL A C 1
ATOM 824 O O . VAL A 1 107 ? 14.049 -8.361 -6.253 1.00 89.94 107 VAL A O 1
ATOM 827 N N . LYS A 1 108 ? 11.861 -8.674 -5.844 1.00 87.19 108 LYS A N 1
ATOM 828 C CA . LYS A 1 108 ? 11.866 -10.114 -6.181 1.00 87.19 108 LYS A CA 1
ATOM 829 C C . LYS A 1 108 ? 12.295 -10.399 -7.632 1.00 87.19 108 LYS A C 1
ATOM 831 O O . LYS A 1 108 ? 12.713 -11.515 -7.923 1.00 87.19 108 LYS A O 1
ATOM 836 N N . PHE A 1 109 ? 12.203 -9.419 -8.535 1.00 84.94 109 PHE A N 1
ATOM 837 C CA . PHE A 1 109 ? 12.614 -9.552 -9.940 1.00 84.94 109 PHE A CA 1
ATOM 838 C C . PHE A 1 109 ? 14.044 -9.072 -10.216 1.00 84.94 109 PHE A C 1
ATOM 840 O O . PHE A 1 109 ? 14.537 -9.241 -11.334 1.00 84.94 109 PHE A O 1
ATOM 847 N N . ILE A 1 110 ? 14.737 -8.495 -9.230 1.00 85.50 110 ILE A N 1
ATOM 848 C CA . ILE A 1 110 ? 16.139 -8.093 -9.386 1.00 85.50 110 ILE A CA 1
ATOM 849 C C . ILE A 1 110 ? 17.001 -9.356 -9.520 1.00 85.50 110 ILE A C 1
ATOM 851 O O . ILE A 1 110 ? 16.956 -10.251 -8.681 1.00 85.50 110 ILE A O 1
ATOM 855 N N . GLY A 1 111 ? 17.787 -9.436 -10.597 1.00 75.19 111 GLY A N 1
ATOM 856 C CA . GLY A 1 111 ? 18.649 -10.586 -10.894 1.00 75.19 111 GLY A CA 1
ATOM 857 C C . GLY A 1 111 ? 17.996 -11.696 -11.729 1.00 75.19 111 GLY A C 1
ATOM 858 O O . GLY A 1 111 ? 18.684 -12.644 -12.102 1.00 75.19 111 GLY A O 1
ATOM 859 N N . VAL A 1 112 ? 16.710 -11.576 -12.084 1.00 76.50 112 VAL A N 1
ATOM 860 C CA . VAL A 1 112 ? 16.051 -12.499 -13.024 1.00 76.50 112 VAL A CA 1
ATOM 861 C C . VAL A 1 112 ? 16.415 -12.098 -14.458 1.00 76.50 112 VAL A C 1
ATOM 863 O O . VAL A 1 112 ? 16.022 -11.037 -14.937 1.00 76.50 112 VAL A O 1
ATOM 866 N N . THR A 1 113 ? 17.195 -12.938 -15.142 1.00 59.25 113 THR A N 1
ATOM 867 C CA . THR A 1 113 ? 17.793 -12.633 -16.456 1.00 59.25 113 THR A CA 1
ATOM 868 C C . THR A 1 113 ? 16.832 -12.762 -17.638 1.00 59.25 113 THR A C 1
ATOM 870 O O . THR A 1 113 ? 17.045 -12.100 -18.650 1.00 59.25 113 THR A O 1
ATOM 873 N N . GLU A 1 114 ? 15.758 -13.551 -17.520 1.00 62.25 114 GLU A N 1
ATOM 874 C CA . GLU A 1 114 ? 14.721 -13.663 -18.554 1.00 62.25 114 GLU A CA 1
ATOM 875 C C . GLU A 1 114 ? 13.335 -13.327 -18.001 1.00 62.25 114 GLU A C 1
ATOM 877 O O . GLU A 1 114 ? 12.711 -14.095 -17.267 1.00 62.25 114 GLU A O 1
ATOM 882 N N . VAL A 1 115 ? 12.825 -12.157 -18.387 1.00 63.59 115 VAL A N 1
ATOM 883 C CA . VAL A 1 115 ? 11.455 -11.744 -18.081 1.00 63.59 115 VAL A CA 1
ATOM 884 C C . VAL A 1 115 ? 10.533 -12.305 -19.162 1.00 63.59 115 VAL A C 1
ATOM 886 O O . VAL A 1 115 ? 10.209 -11.643 -20.146 1.00 63.59 115 VAL A O 1
ATOM 889 N N . HIS A 1 116 ? 10.111 -13.559 -19.008 1.00 73.12 116 HIS A N 1
ATOM 890 C CA . HIS A 1 116 ? 9.024 -14.096 -19.827 1.00 73.12 116 HIS A CA 1
ATOM 891 C C . HIS A 1 116 ? 7.693 -13.415 -19.473 1.00 73.12 116 HIS A C 1
ATOM 893 O O . HIS A 1 116 ? 7.490 -12.978 -18.339 1.00 73.12 116 HIS A O 1
ATOM 899 N N . ALA A 1 117 ? 6.732 -13.400 -20.405 1.00 73.44 117 ALA A N 1
ATOM 900 C CA . ALA A 1 117 ? 5.374 -12.902 -20.141 1.00 73.44 117 ALA A CA 1
ATOM 901 C C . ALA A 1 117 ? 4.732 -13.565 -18.900 1.00 73.44 117 ALA A C 1
ATOM 903 O O . ALA A 1 117 ? 3.989 -12.926 -18.153 1.00 73.44 117 ALA A O 1
ATOM 904 N N . HIS A 1 118 ? 5.098 -14.822 -18.627 1.00 75.44 118 HIS A N 1
ATOM 905 C CA . HIS A 1 118 ? 4.703 -15.547 -17.422 1.00 75.44 118 HIS A CA 1
ATOM 906 C C . HIS A 1 118 ? 5.229 -14.911 -16.123 1.00 75.44 118 HIS A C 1
ATOM 908 O O . HIS A 1 118 ? 4.487 -14.853 -15.145 1.00 75.44 118 HIS A O 1
ATOM 914 N N . ALA A 1 119 ? 6.451 -14.373 -16.109 1.00 78.50 119 ALA A N 1
ATOM 915 C CA . ALA A 1 119 ? 7.041 -13.735 -14.931 1.00 78.50 119 ALA A CA 1
ATOM 916 C C . ALA A 1 119 ? 6.297 -12.445 -14.552 1.00 78.50 119 ALA A C 1
ATOM 918 O O . ALA A 1 119 ? 6.004 -12.220 -13.381 1.00 78.50 119 ALA A O 1
ATOM 919 N N . VAL A 1 120 ? 5.904 -11.643 -15.549 1.00 80.69 120 VAL A N 1
ATOM 920 C CA . VAL A 1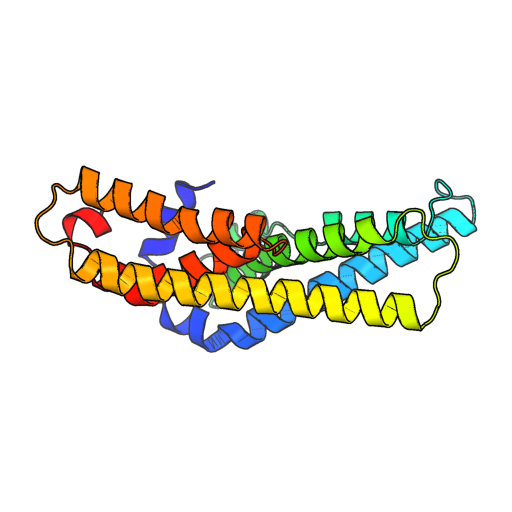 120 ? 5.087 -10.437 -15.327 1.00 80.69 120 VAL A CA 1
ATOM 921 C C . VAL A 1 120 ? 3.706 -10.811 -14.791 1.00 80.69 120 VAL A C 1
ATOM 923 O O . VAL A 1 120 ? 3.230 -10.204 -13.835 1.00 80.69 120 VAL A O 1
ATOM 926 N N . SER A 1 121 ? 3.071 -11.843 -15.356 1.00 83.75 121 SER A N 1
ATOM 927 C CA . SER A 1 121 ? 1.775 -12.312 -14.850 1.00 83.75 121 SER A CA 1
ATOM 928 C C . SER A 1 121 ? 1.864 -12.828 -13.410 1.00 83.75 121 SER A C 1
ATOM 930 O O . SER A 1 121 ? 0.979 -12.545 -12.606 1.00 83.75 121 SER A O 1
ATOM 932 N N . TYR A 1 122 ? 2.961 -13.507 -13.058 1.00 85.06 122 TYR A N 1
ATOM 933 C CA . TYR A 1 122 ? 3.229 -13.952 -11.695 1.00 85.06 122 TYR A CA 1
ATOM 934 C C . TYR A 1 122 ? 3.424 -12.765 -10.744 1.00 85.06 122 TYR A C 1
ATOM 936 O O . TYR A 1 122 ? 2.837 -12.767 -9.672 1.00 85.06 122 TYR A O 1
ATOM 944 N N . ALA A 1 123 ? 4.154 -11.721 -11.157 1.00 84.06 123 ALA A N 1
ATOM 945 C CA . ALA A 1 123 ? 4.333 -10.491 -10.378 1.00 84.06 123 ALA A CA 1
ATOM 946 C C . ALA A 1 123 ? 2.996 -9.850 -9.991 1.00 84.06 123 ALA A C 1
ATOM 948 O O . ALA A 1 123 ? 2.777 -9.471 -8.845 1.00 84.06 123 ALA A O 1
ATOM 949 N N . VAL A 1 124 ? 2.092 -9.742 -10.968 1.00 86.75 124 VAL A N 1
ATOM 950 C CA . VAL A 1 124 ? 0.771 -9.139 -10.773 1.00 86.75 124 VAL A CA 1
ATOM 951 C C . VAL A 1 124 ? -0.084 -10.004 -9.848 1.00 86.75 124 VAL A C 1
ATOM 953 O O . VAL A 1 124 ? -0.756 -9.472 -8.966 1.00 86.75 124 VAL A O 1
ATOM 956 N N . LEU A 1 125 ? -0.052 -11.329 -10.015 1.00 88.88 125 LEU A N 1
ATOM 957 C CA . LEU A 1 125 ? -0.785 -12.251 -9.145 1.00 88.88 125 LEU A CA 1
ATOM 958 C C . LEU A 1 125 ? -0.232 -12.267 -7.715 1.00 88.88 125 LEU A C 1
ATOM 960 O O . LEU A 1 125 ? -1.028 -12.269 -6.780 1.00 88.88 125 LEU A O 1
ATOM 964 N N . ASP A 1 126 ? 1.090 -12.233 -7.542 1.00 87.88 126 ASP A N 1
ATOM 965 C CA . ASP A 1 126 ? 1.758 -12.131 -6.238 1.00 87.88 126 ASP A CA 1
ATOM 966 C C . ASP A 1 126 ? 1.382 -10.817 -5.546 1.00 87.88 126 ASP A C 1
ATOM 968 O O . ASP A 1 126 ? 0.914 -10.836 -4.412 1.00 87.88 126 ASP A O 1
ATOM 972 N N . PHE A 1 127 ? 1.453 -9.688 -6.258 1.00 88.56 127 PHE A N 1
ATOM 973 C CA . PHE A 1 127 ? 1.030 -8.383 -5.745 1.00 88.56 127 PHE A CA 1
ATOM 974 C C . PHE A 1 127 ? -0.434 -8.390 -5.283 1.00 88.56 127 PHE A C 1
ATOM 976 O O . PHE A 1 127 ? -0.735 -8.011 -4.150 1.00 88.56 127 PHE A O 1
ATOM 983 N N . ILE A 1 128 ? -1.355 -8.859 -6.134 1.00 90.25 128 ILE A N 1
ATOM 984 C CA . ILE A 1 12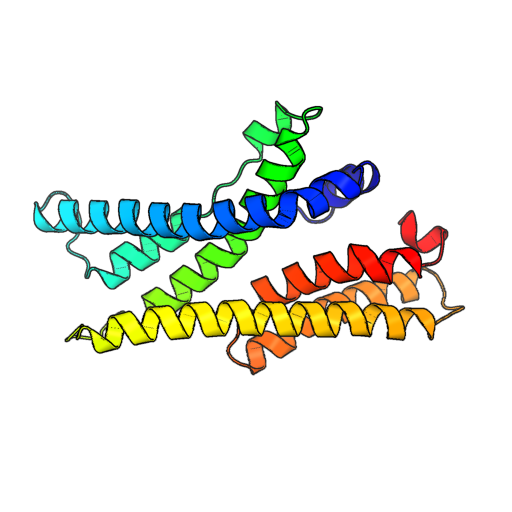8 ? -2.782 -8.942 -5.790 1.00 90.25 128 ILE A CA 1
ATOM 985 C C . ILE A 1 128 ? -2.991 -9.898 -4.610 1.00 90.25 128 ILE A C 1
ATOM 987 O O . ILE A 1 128 ? -3.751 -9.577 -3.696 1.00 90.25 128 ILE A O 1
ATOM 991 N N . GLY A 1 129 ? -2.311 -11.046 -4.602 1.00 91.56 129 GLY A N 1
ATOM 992 C CA . GLY A 1 129 ? -2.381 -12.043 -3.536 1.00 91.56 129 GLY A CA 1
ATOM 993 C C . GLY A 1 129 ? -1.919 -11.486 -2.192 1.00 91.56 129 GLY A C 1
ATOM 994 O O . GLY A 1 129 ? -2.647 -11.593 -1.205 1.00 91.56 129 GLY A O 1
ATOM 995 N N . VAL A 1 130 ? -0.767 -10.813 -2.167 1.00 91.50 130 VAL A N 1
ATOM 996 C CA . VAL A 1 130 ? -0.227 -10.150 -0.975 1.00 91.50 130 VAL A CA 1
ATOM 997 C C . VAL A 1 130 ? -1.167 -9.042 -0.509 1.00 91.50 130 VAL A C 1
ATOM 999 O O . VAL A 1 130 ? -1.510 -9.003 0.673 1.00 91.50 130 VAL A O 1
ATOM 1002 N N . CYS A 1 131 ? -1.652 -8.173 -1.402 1.00 89.19 131 CYS A N 1
ATOM 1003 C CA . CYS A 1 131 ? -2.590 -7.105 -1.043 1.00 89.19 131 CYS A CA 1
ATOM 1004 C C . CYS A 1 131 ? -3.892 -7.656 -0.448 1.00 89.19 131 CYS A C 1
ATOM 1006 O O . CYS A 1 131 ? -4.275 -7.270 0.657 1.00 89.19 131 CYS A O 1
ATOM 1008 N N . VAL A 1 132 ? -4.566 -8.573 -1.146 1.00 91.62 132 VAL A N 1
ATOM 1009 C CA . VAL A 1 132 ? -5.848 -9.145 -0.702 1.00 91.62 132 VAL A CA 1
ATOM 1010 C C . VAL A 1 132 ? -5.668 -9.960 0.578 1.00 91.62 132 VAL A C 1
ATOM 1012 O O . VAL A 1 132 ? -6.451 -9.796 1.513 1.00 91.62 132 VAL A O 1
ATOM 1015 N N . GLY A 1 133 ? -4.625 -10.788 0.662 1.00 93.69 133 GLY A N 1
ATOM 1016 C CA . GLY A 1 133 ? -4.310 -11.566 1.859 1.00 93.69 133 GLY A CA 1
ATOM 1017 C C . GLY A 1 133 ? -4.078 -10.673 3.078 1.00 93.69 133 GLY A C 1
ATOM 1018 O O . GLY A 1 133 ? -4.668 -10.903 4.133 1.00 93.69 133 GLY A O 1
ATOM 1019 N N . SER A 1 134 ? -3.298 -9.600 2.921 1.00 92.81 134 SER A N 1
ATOM 1020 C CA . SER A 1 134 ? -3.023 -8.641 4.002 1.00 92.81 134 SER A CA 1
ATOM 1021 C C . SER A 1 134 ? -4.287 -7.920 4.466 1.00 92.81 134 SER A C 1
ATOM 1023 O O . SER A 1 134 ? -4.508 -7.765 5.667 1.00 92.81 134 SER A O 1
ATOM 1025 N N . ILE A 1 135 ? -5.151 -7.516 3.526 1.00 90.81 135 ILE A N 1
ATOM 1026 C CA . ILE A 1 135 ? -6.451 -6.907 3.837 1.00 90.81 135 ILE A CA 1
ATOM 1027 C C . ILE A 1 135 ? -7.310 -7.883 4.640 1.00 90.81 135 ILE A C 1
ATOM 1029 O O . ILE A 1 135 ? -7.852 -7.499 5.674 1.00 90.81 135 ILE A O 1
ATOM 1033 N N . LEU A 1 136 ? -7.414 -9.144 4.209 1.00 93.62 136 LEU A N 1
ATOM 1034 C CA . LEU A 1 136 ? -8.204 -10.160 4.909 1.00 93.62 136 LEU A CA 1
ATOM 1035 C C . LEU A 1 136 ? -7.708 -10.377 6.340 1.00 93.62 136 LEU A C 1
ATOM 1037 O O . LEU A 1 136 ? -8.523 -10.368 7.260 1.00 93.62 136 LEU A O 1
ATOM 1041 N N . VAL A 1 137 ? -6.393 -10.504 6.546 1.00 94.06 137 VAL A N 1
ATOM 1042 C CA . VAL A 1 137 ? -5.795 -10.602 7.890 1.00 94.06 137 VAL A CA 1
ATOM 1043 C C . VAL A 1 137 ? -6.121 -9.359 8.722 1.00 94.06 137 VAL A C 1
ATOM 1045 O O . VAL A 1 137 ? -6.561 -9.473 9.864 1.00 94.06 137 VAL A O 1
ATOM 1048 N N . GLY A 1 138 ? -5.980 -8.161 8.153 1.00 89.69 138 GLY A N 1
ATOM 1049 C CA . GLY A 1 138 ? -6.318 -6.922 8.852 1.00 89.69 138 GLY A CA 1
ATOM 1050 C C . GLY A 1 138 ? -7.782 -6.880 9.296 1.00 89.69 138 GLY A C 1
ATOM 1051 O O . GLY A 1 138 ? -8.083 -6.606 10.458 1.00 89.69 138 GLY A O 1
ATOM 1052 N N . VAL A 1 139 ? -8.706 -7.222 8.396 1.00 89.19 139 VAL A N 1
ATOM 1053 C CA . VAL A 1 139 ? -10.150 -7.249 8.670 1.00 89.19 139 VAL A CA 1
ATOM 1054 C C . VAL A 1 139 ? -10.498 -8.275 9.747 1.00 89.19 139 VAL A C 1
ATOM 1056 O O . VAL A 1 139 ? -11.226 -7.941 10.685 1.00 89.19 139 VAL A O 1
ATOM 1059 N N . THR A 1 140 ? -9.979 -9.505 9.658 1.00 91.75 140 THR A N 1
ATOM 1060 C CA . THR A 1 140 ? -10.306 -10.564 10.628 1.00 91.75 140 THR A CA 1
ATOM 1061 C C . THR A 1 140 ? -9.843 -10.186 12.029 1.00 91.75 140 THR A C 1
ATOM 1063 O O . THR A 1 140 ? -10.645 -10.230 12.963 1.00 91.75 140 THR A O 1
ATOM 1066 N N . PHE A 1 141 ? -8.598 -9.734 12.190 1.00 89.12 141 PHE A N 1
ATOM 1067 C CA . PHE A 1 141 ? -8.073 -9.300 13.487 1.00 89.12 141 PHE A CA 1
ATOM 1068 C C . PHE A 1 141 ? -8.730 -8.009 13.986 1.00 89.12 141 PHE A C 1
ATOM 1070 O O . PHE A 1 141 ? -8.998 -7.878 15.183 1.00 89.12 141 PHE A O 1
ATOM 1077 N N . GLY A 1 142 ? -9.081 -7.090 13.084 1.00 85.06 142 GLY A N 1
ATOM 1078 C CA . GLY A 1 142 ? -9.897 -5.918 13.392 1.00 85.06 142 GLY A CA 1
ATOM 1079 C C . GLY A 1 142 ? -11.241 -6.304 14.018 1.00 85.06 142 GLY A C 1
ATOM 1080 O O . GLY A 1 142 ? -11.594 -5.805 15.087 1.00 85.06 142 GLY A O 1
ATOM 1081 N N . CYS A 1 143 ? -11.960 -7.258 13.426 1.00 86.06 143 CYS A N 1
ATOM 1082 C CA . CYS A 1 143 ? -13.215 -7.775 13.974 1.00 86.06 143 CYS A CA 1
ATOM 1083 C C . CYS A 1 143 ? -13.012 -8.561 15.279 1.00 86.06 143 CYS A C 1
ATOM 1085 O O . CYS A 1 143 ? -13.755 -8.342 16.240 1.00 86.06 143 CYS A O 1
ATOM 1087 N N . LEU A 1 144 ? -11.996 -9.427 15.356 1.00 87.38 144 LEU A N 1
ATOM 1088 C CA . LEU A 1 144 ? -11.678 -10.205 16.560 1.00 87.38 144 LEU A CA 1
ATOM 1089 C C . LEU A 1 144 ? -11.364 -9.301 17.756 1.00 87.38 144 LEU A C 1
ATOM 1091 O O . LEU A 1 144 ? -11.826 -9.574 18.864 1.00 87.38 144 LEU A O 1
ATOM 1095 N N . SER A 1 145 ? -10.663 -8.186 17.535 1.00 83.50 145 SER A N 1
ATOM 1096 C CA . SER A 1 145 ? -10.380 -7.208 18.591 1.00 83.50 145 SER A CA 1
ATOM 1097 C C . SER A 1 145 ? -11.657 -6.642 19.220 1.00 83.50 145 SER A C 1
ATOM 1099 O O . SER A 1 145 ? -11.728 -6.482 20.437 1.00 83.50 145 SER A O 1
ATOM 1101 N N . SER A 1 146 ? -12.699 -6.405 18.412 1.00 81.88 146 SER A N 1
ATOM 1102 C CA . SER A 1 146 ? -13.973 -5.862 18.891 1.00 81.88 146 SER A CA 1
ATOM 1103 C C . SER A 1 146 ? -14.679 -6.837 19.830 1.00 81.88 146 SER A C 1
ATOM 1105 O O . SER A 1 146 ? -15.287 -6.418 20.817 1.00 81.88 146 SER A O 1
ATOM 1107 N N . ILE A 1 147 ? -14.545 -8.139 19.556 1.00 82.44 147 ILE A N 1
ATOM 1108 C CA . ILE A 1 147 ? -15.082 -9.221 20.377 1.00 82.44 147 ILE A CA 1
ATOM 1109 C C . ILE A 1 147 ? -14.252 -9.354 21.653 1.00 82.44 147 ILE A C 1
ATOM 1111 O O . ILE A 1 147 ? -14.831 -9.398 22.737 1.00 82.44 147 ILE A O 1
ATOM 1115 N N . ALA A 1 148 ? -12.922 -9.367 21.550 1.00 81.00 148 ALA A N 1
ATOM 1116 C CA . ALA A 1 148 ? -12.028 -9.473 22.702 1.00 81.00 148 ALA A CA 1
ATOM 1117 C C . ALA A 1 148 ? -12.282 -8.344 23.716 1.00 81.00 148 ALA A C 1
ATOM 1119 O O . ALA A 1 148 ? -12.561 -8.608 24.885 1.00 81.00 148 ALA A O 1
ATOM 1120 N N . LEU A 1 149 ? -12.318 -7.091 23.254 1.00 77.06 149 LEU A N 1
ATOM 1121 C CA . LEU A 1 149 ? -12.574 -5.919 24.102 1.00 77.06 149 LEU A CA 1
ATOM 1122 C C . LEU A 1 149 ? -14.013 -5.851 24.632 1.00 77.06 149 LEU A C 1
ATOM 1124 O O . LEU A 1 149 ? -14.249 -5.275 25.686 1.00 77.06 149 LEU A O 1
ATOM 1128 N N . LYS A 1 150 ? -14.987 -6.490 23.971 1.00 78.69 150 LYS A N 1
ATOM 1129 C CA . LYS A 1 150 ? -16.349 -6.616 24.519 1.00 78.69 150 LYS A CA 1
ATOM 1130 C C . LYS A 1 150 ? -16.403 -7.522 25.757 1.00 78.69 150 LYS A C 1
ATOM 1132 O O . LYS A 1 150 ? -17.266 -7.308 26.611 1.00 78.69 150 LYS A O 1
ATOM 1137 N N . HIS A 1 151 ? -15.526 -8.526 25.839 1.00 78.25 151 HIS A N 1
ATOM 1138 C CA . HIS A 1 151 ? -15.475 -9.482 26.952 1.00 78.25 151 HIS A CA 1
ATOM 1139 C C . HIS A 1 151 ? -14.583 -9.004 28.103 1.00 78.25 151 HIS A C 1
ATOM 1141 O O . HIS A 1 151 ? -14.840 -9.344 29.255 1.00 78.25 151 HIS A O 1
ATOM 1147 N N . VAL A 1 152 ? -13.575 -8.183 27.813 1.00 73.06 152 VAL A N 1
ATOM 1148 C CA . VAL A 1 152 ? -12.694 -7.586 28.822 1.00 73.06 152 VAL A CA 1
ATOM 1149 C C . VAL A 1 152 ? -13.323 -6.283 29.323 1.00 73.06 152 VAL A C 1
ATOM 1151 O O . VAL A 1 152 ? -13.038 -5.206 28.813 1.00 73.06 152 VAL A O 1
ATOM 1154 N N . LYS A 1 153 ? -14.223 -6.382 30.308 1.00 68.56 153 LYS A N 1
ATOM 1155 C CA . LYS A 1 153 ? -14.819 -5.224 30.998 1.00 68.56 153 LYS A CA 1
ATOM 1156 C C . LYS A 1 153 ? -14.299 -5.122 32.429 1.00 68.56 153 LYS A C 1
ATOM 1158 O O . LYS A 1 153 ? -14.168 -6.140 33.101 1.00 68.56 153 LYS A O 1
ATOM 1163 N N . GLY A 1 154 ? -14.084 -3.896 32.909 1.00 67.25 154 GLY A N 1
ATOM 1164 C CA . GLY A 1 154 ? -13.725 -3.628 34.308 1.00 67.25 154 GLY A CA 1
ATOM 1165 C C . GLY A 1 154 ? -12.222 -3.608 34.596 1.00 67.25 154 GLY A C 1
ATOM 1166 O O . GLY A 1 154 ? -11.830 -3.726 35.756 1.00 67.25 154 GLY A O 1
ATOM 1167 N N . LEU A 1 155 ? -11.381 -3.458 33.567 1.00 72.44 155 LEU A N 1
ATOM 1168 C CA . LEU A 1 155 ? -9.953 -3.200 33.744 1.00 72.44 155 LEU A CA 1
ATOM 1169 C C . LEU A 1 155 ? -9.708 -1.718 34.056 1.00 72.44 155 LEU A C 1
ATOM 1171 O O . LEU A 1 155 ? -10.469 -0.839 33.660 1.00 72.44 155 LEU A O 1
ATOM 1175 N N . ALA A 1 156 ? -8.607 -1.427 34.752 1.00 77.56 156 ALA A N 1
ATOM 1176 C CA . ALA A 1 156 ? -8.144 -0.051 34.894 1.00 77.56 156 ALA A CA 1
ATOM 1177 C C . ALA A 1 156 ? -7.773 0.527 33.515 1.00 77.56 156 ALA A C 1
ATOM 1179 O O . ALA A 1 156 ? -7.170 -0.173 32.701 1.00 77.56 156 ALA A O 1
ATOM 1180 N N . VAL A 1 157 ? -8.064 1.813 33.290 1.00 76.50 157 VAL A N 1
ATOM 1181 C CA . VAL A 1 157 ? -7.920 2.509 31.992 1.00 76.50 157 VAL A CA 1
ATOM 1182 C C . VAL A 1 157 ? -6.556 2.262 31.328 1.00 76.50 157 VAL A C 1
ATOM 1184 O O . VAL A 1 157 ? -6.492 1.939 30.146 1.00 76.50 157 VAL A O 1
ATOM 1187 N N . MET A 1 158 ? -5.465 2.299 32.101 1.00 77.50 158 MET A N 1
ATOM 1188 C CA . MET A 1 158 ? -4.105 2.050 31.594 1.00 77.50 158 MET A CA 1
ATOM 1189 C C . MET A 1 158 ? -3.928 0.651 30.975 1.00 77.50 158 MET A C 1
ATOM 1191 O O . MET A 1 158 ? -3.212 0.488 29.986 1.00 77.50 158 MET A O 1
ATOM 1195 N N . HIS A 1 159 ? -4.584 -0.365 31.540 1.00 79.44 159 HIS A N 1
ATOM 1196 C CA . HIS A 1 159 ? -4.519 -1.737 31.036 1.00 79.44 159 HIS A CA 1
ATOM 1197 C C . HIS A 1 159 ? -5.401 -1.922 29.795 1.00 79.44 159 HIS A C 1
ATOM 1199 O O . HIS A 1 159 ? -5.004 -2.649 28.887 1.00 79.44 159 HIS A O 1
ATOM 1205 N N . GLU A 1 160 ? -6.553 -1.240 29.716 1.00 78.88 160 GLU A N 1
ATOM 1206 C CA . GLU A 1 160 ? -7.408 -1.243 28.516 1.00 78.88 160 GLU A CA 1
ATOM 1207 C C . GLU A 1 160 ? -6.666 -0.659 27.304 1.00 78.88 160 GLU A C 1
ATOM 1209 O O . GLU A 1 160 ? -6.642 -1.279 26.239 1.00 78.88 160 GLU A O 1
ATOM 1214 N N . VAL A 1 161 ? -5.995 0.486 27.477 1.00 79.12 161 VAL A N 1
ATOM 1215 C CA . VAL A 1 161 ? -5.214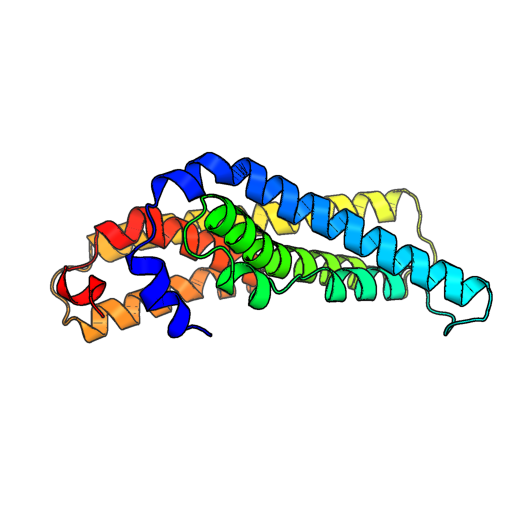 1.134 26.406 1.00 79.12 161 VAL A CA 1
ATOM 1216 C C . VAL A 1 161 ? -4.019 0.271 25.995 1.00 79.12 161 VAL A C 1
ATOM 1218 O O . VAL A 1 161 ? -3.775 0.074 24.806 1.00 79.12 161 VAL A O 1
ATOM 1221 N N . SER A 1 162 ? -3.306 -0.315 26.962 1.00 82.94 162 SER A N 1
ATOM 1222 C CA . SER A 1 162 ? -2.164 -1.196 26.678 1.00 82.94 162 SER A CA 1
ATOM 1223 C C . SER A 1 162 ? -2.579 -2.446 25.890 1.00 82.94 162 SER A C 1
ATOM 1225 O O . SER A 1 162 ? -1.923 -2.813 24.915 1.00 82.94 162 SER A O 1
ATOM 1227 N N . LEU A 1 163 ? -3.698 -3.078 26.266 1.00 82.31 163 LEU A N 1
ATOM 1228 C CA . LEU A 1 163 ? -4.270 -4.208 25.527 1.00 82.31 163 LEU A CA 1
ATOM 1229 C C . LEU A 1 163 ? -4.720 -3.803 24.124 1.00 82.31 163 LEU A C 1
ATOM 1231 O O . LEU A 1 163 ? -4.504 -4.558 23.180 1.00 82.31 163 LEU A O 1
ATOM 1235 N N . PHE A 1 164 ? -5.313 -2.619 23.968 1.00 82.00 164 PHE A N 1
ATOM 1236 C CA . PHE A 1 164 ? -5.717 -2.107 22.662 1.00 82.00 164 PHE A CA 1
ATOM 1237 C C . PHE A 1 164 ? -4.518 -1.946 21.716 1.00 82.00 164 PHE A C 1
ATOM 1239 O O . PHE A 1 164 ? -4.571 -2.426 20.584 1.00 82.00 164 PHE A O 1
ATOM 1246 N N . VAL A 1 165 ? -3.414 -1.355 22.189 1.00 83.19 165 VAL A N 1
ATOM 1247 C CA . VAL A 1 165 ? -2.174 -1.212 21.403 1.00 83.19 165 VAL A CA 1
ATOM 1248 C C . VAL A 1 165 ? -1.584 -2.576 21.044 1.00 83.19 165 VAL A C 1
ATOM 1250 O O . VAL A 1 165 ? -1.203 -2.799 19.896 1.00 83.19 165 VAL A O 1
ATOM 1253 N N . LEU A 1 166 ? -1.550 -3.511 21.998 1.00 85.62 166 LEU A N 1
ATOM 1254 C CA . LEU A 1 166 ? -1.038 -4.859 21.759 1.00 85.62 166 LEU A CA 1
ATOM 1255 C C . LEU A 1 166 ? -1.855 -5.583 20.682 1.00 85.62 166 LEU A C 1
ATOM 1257 O O . LEU A 1 166 ? -1.293 -6.111 19.726 1.00 85.62 166 LEU A O 1
ATOM 1261 N N . VAL A 1 167 ? -3.183 -5.581 20.813 1.00 85.00 167 VAL A N 1
ATOM 1262 C CA . VAL A 1 167 ? -4.090 -6.249 19.870 1.00 85.00 167 VAL A CA 1
ATOM 1263 C C . VAL A 1 167 ? -4.028 -5.604 18.486 1.00 85.00 167 VAL A C 1
ATOM 1265 O O . VAL A 1 167 ? -4.119 -6.322 17.491 1.00 85.00 167 VAL A O 1
ATOM 1268 N N . ALA A 1 168 ? -3.806 -4.289 18.402 1.00 85.44 168 ALA A N 1
ATOM 1269 C CA . ALA A 1 168 ? -3.579 -3.597 17.136 1.00 85.44 168 ALA A CA 1
ATOM 1270 C C . ALA A 1 168 ? -2.293 -4.055 16.426 1.00 85.44 168 ALA A C 1
ATOM 1272 O O . ALA A 1 168 ? -2.260 -4.072 15.199 1.00 85.44 168 ALA A O 1
ATOM 1273 N N . TYR A 1 169 ? -1.262 -4.477 17.166 1.00 88.44 169 TYR A N 1
ATOM 1274 C CA . TYR A 1 169 ? 0.014 -4.920 16.596 1.00 88.44 169 TYR A CA 1
ATOM 1275 C C . TYR A 1 169 ? 0.026 -6.393 16.145 1.00 88.44 169 TYR A C 1
ATOM 1277 O O . TYR A 1 169 ? 0.743 -6.744 15.215 1.00 88.44 169 TYR A O 1
ATOM 1285 N N . ILE A 1 170 ? -0.793 -7.269 16.737 1.00 91.25 170 ILE A N 1
ATOM 1286 C CA . ILE A 1 170 ? -0.864 -8.699 16.365 1.00 91.25 170 ILE A CA 1
ATOM 1287 C C . ILE A 1 170 ? -1.062 -8.943 14.850 1.00 91.25 170 ILE A C 1
ATOM 1289 O O . ILE A 1 170 ? -0.320 -9.762 14.304 1.00 91.25 170 ILE A O 1
ATOM 1293 N N . PRO A 1 171 ? -1.993 -8.271 14.138 1.00 91.50 171 PRO A N 1
ATOM 1294 C CA . PRO A 1 171 ? -2.162 -8.491 12.700 1.00 91.50 171 PRO A CA 1
ATOM 1295 C C . PRO A 1 171 ? -0.911 -8.191 11.865 1.00 91.50 171 PRO A C 1
ATOM 1297 O O . PRO A 1 171 ? -0.724 -8.843 10.842 1.00 91.50 171 PRO A O 1
ATOM 1300 N N . PHE A 1 172 ? -0.043 -7.270 12.305 1.00 92.06 172 PHE A N 1
ATOM 1301 C CA . PHE A 1 172 ? 1.254 -7.033 11.661 1.00 92.06 172 PHE A CA 1
ATOM 1302 C C . PHE A 1 172 ? 2.117 -8.298 11.712 1.00 92.06 172 PHE A C 1
ATOM 1304 O O . PHE A 1 172 ? 2.540 -8.803 10.678 1.00 92.06 172 PHE A O 1
ATOM 1311 N N . LEU A 1 173 ? 2.315 -8.848 12.915 1.00 93.69 173 LEU A N 1
ATOM 1312 C CA . LEU A 1 173 ? 3.153 -10.032 13.126 1.00 93.69 173 LEU A CA 1
ATOM 1313 C C . LEU A 1 173 ? 2.618 -11.255 12.377 1.00 93.69 173 LEU A C 1
ATOM 1315 O O . LEU A 1 173 ? 3.388 -12.013 11.797 1.00 93.69 173 LEU A O 1
ATOM 1319 N N . VAL A 1 174 ? 1.298 -11.449 12.383 1.00 94.00 174 VAL A N 1
ATOM 1320 C CA . VAL A 1 174 ? 0.667 -12.577 11.688 1.00 94.00 174 VAL A CA 1
ATOM 1321 C C . VAL A 1 174 ? 0.843 -12.459 10.177 1.00 94.00 174 VAL A C 1
ATOM 1323 O O . VAL A 1 174 ? 1.133 -13.458 9.529 1.00 94.00 174 VAL A O 1
ATOM 1326 N N . ALA A 1 175 ? 0.698 -11.260 9.613 1.00 93.88 175 ALA A N 1
ATOM 1327 C CA . ALA A 1 175 ? 0.910 -11.049 8.186 1.00 93.88 175 ALA A CA 1
ATOM 1328 C C . ALA A 1 175 ? 2.374 -11.278 7.776 1.00 93.88 175 ALA A C 1
ATOM 1330 O O . ALA A 1 175 ? 2.598 -11.957 6.780 1.00 93.88 175 ALA A O 1
ATOM 1331 N N . GLU A 1 176 ? 3.352 -10.823 8.565 1.00 91.94 176 GLU A N 1
ATOM 1332 C CA . GLU A 1 176 ? 4.778 -11.087 8.299 1.00 91.94 176 GLU A CA 1
ATOM 1333 C C . GLU A 1 176 ? 5.101 -12.593 8.296 1.00 91.94 176 GLU A C 1
ATOM 1335 O O . GLU A 1 176 ? 5.812 -13.076 7.420 1.00 91.94 176 GLU A O 1
ATOM 1340 N N . VAL A 1 177 ? 4.525 -13.371 9.224 1.00 94.44 177 VAL A N 1
ATOM 1341 C CA . VAL A 1 177 ? 4.701 -14.840 9.263 1.00 94.44 177 VAL A CA 1
ATOM 1342 C C . VAL A 1 177 ? 4.072 -15.534 8.049 1.00 94.44 177 VAL A C 1
ATOM 1344 O O . VAL A 1 177 ? 4.535 -16.596 7.640 1.00 94.44 177 VAL A O 1
ATOM 1347 N N . LEU A 1 178 ? 3.022 -14.950 7.472 1.00 93.00 178 LEU A N 1
ATOM 1348 C CA . LEU A 1 178 ? 2.344 -15.463 6.279 1.00 93.00 178 LEU A CA 1
ATOM 1349 C C . LEU A 1 178 ? 2.972 -14.963 4.966 1.00 93.00 178 LEU A C 1
ATOM 1351 O O . LEU A 1 178 ? 2.382 -15.185 3.911 1.00 93.00 178 LEU A O 1
ATOM 1355 N N . GLU A 1 179 ? 4.122 -14.280 5.022 1.00 90.25 179 GLU A N 1
ATOM 1356 C CA . GLU A 1 179 ? 4.771 -13.632 3.868 1.00 90.25 179 GLU A CA 1
ATOM 1357 C C . GLU A 1 179 ? 3.860 -12.607 3.158 1.00 90.25 179 GLU A C 1
ATOM 1359 O O . GLU A 1 179 ? 3.971 -12.341 1.959 1.00 90.25 179 GLU A O 1
ATOM 1364 N N . LEU A 1 180 ? 2.936 -12.014 3.919 1.00 92.38 180 LEU A N 1
ATOM 1365 C CA . LEU A 1 180 ? 2.044 -10.937 3.500 1.00 92.38 180 LEU A CA 1
ATOM 1366 C C . LEU A 1 180 ? 2.608 -9.576 3.945 1.00 92.38 180 LEU A C 1
ATOM 1368 O O . LEU A 1 180 ? 3.627 -9.484 4.622 1.00 92.38 180 LEU A O 1
ATOM 1372 N N . SER A 1 181 ? 1.931 -8.483 3.591 1.00 92.19 181 SER A N 1
ATOM 1373 C CA . SER A 1 181 ? 2.327 -7.137 4.006 1.00 92.19 181 SER A CA 1
ATOM 1374 C C . SER A 1 181 ? 1.809 -6.815 5.405 1.00 92.19 181 SER A C 1
ATOM 1376 O O . SER A 1 181 ? 0.632 -6.476 5.585 1.00 92.19 181 SER A O 1
ATOM 1378 N N . GLY A 1 182 ? 2.704 -6.857 6.399 1.00 89.00 182 GLY A N 1
ATOM 1379 C CA . GLY A 1 182 ? 2.404 -6.454 7.774 1.00 89.00 182 GLY A CA 1
ATOM 1380 C C . GLY A 1 182 ? 1.840 -5.040 7.866 1.00 89.00 182 GLY A C 1
ATOM 1381 O O . GLY A 1 182 ? 0.887 -4.795 8.608 1.00 89.00 182 GLY A O 1
ATOM 1382 N N . ILE A 1 183 ? 2.378 -4.118 7.062 1.00 90.56 183 ILE A N 1
ATOM 1383 C CA . ILE A 1 183 ? 1.983 -2.702 7.029 1.00 90.56 183 ILE A CA 1
ATOM 1384 C C . ILE A 1 183 ? 0.542 -2.545 6.524 1.00 90.56 183 ILE A C 1
ATOM 1386 O O . ILE A 1 183 ? -0.252 -1.818 7.122 1.00 90.56 183 ILE A O 1
ATOM 1390 N N . VAL A 1 184 ? 0.161 -3.267 5.465 1.00 88.69 184 VAL A N 1
ATOM 1391 C CA . VAL A 1 184 ? -1.227 -3.258 4.975 1.00 88.69 184 VAL A CA 1
ATOM 1392 C C . VAL A 1 184 ? -2.152 -3.909 6.008 1.00 88.69 184 VAL A C 1
ATOM 1394 O O . VAL A 1 184 ? -3.214 -3.363 6.311 1.00 88.69 184 VAL A O 1
ATOM 1397 N N . ALA A 1 185 ? -1.750 -5.031 6.608 1.00 90.06 185 ALA A N 1
ATOM 1398 C CA . ALA A 1 185 ? -2.567 -5.728 7.599 1.00 90.06 185 ALA A CA 1
ATOM 1399 C C . ALA A 1 185 ? -2.856 -4.869 8.841 1.00 90.06 185 ALA A C 1
ATOM 1401 O O . ALA A 1 185 ? -4.012 -4.778 9.259 1.00 90.06 185 ALA A O 1
ATOM 1402 N N . ILE A 1 186 ? -1.853 -4.186 9.406 1.00 90.12 186 ILE A N 1
ATOM 1403 C CA . ILE A 1 186 ? -2.050 -3.299 10.567 1.00 90.12 186 ILE A CA 1
ATOM 1404 C C . ILE A 1 186 ? -2.887 -2.063 10.224 1.00 90.12 186 ILE A C 1
ATOM 1406 O O . ILE A 1 186 ? -3.704 -1.637 11.040 1.00 90.12 186 ILE A O 1
ATOM 1410 N N . LEU A 1 187 ? -2.750 -1.519 9.010 1.00 86.44 187 LEU A N 1
ATOM 1411 C CA . LEU A 1 187 ? -3.539 -0.381 8.535 1.00 86.44 187 LEU A CA 1
ATOM 1412 C C . LEU A 1 187 ? -5.023 -0.761 8.433 1.00 86.44 187 LEU A C 1
ATOM 1414 O O . LEU A 1 187 ? -5.877 -0.099 9.028 1.00 86.44 187 LEU A O 1
ATOM 1418 N N . PHE A 1 188 ? -5.341 -1.871 7.758 1.00 84.75 188 PHE A N 1
ATOM 1419 C CA . PHE A 1 188 ? -6.719 -2.363 7.652 1.00 84.75 188 PHE A CA 1
ATOM 1420 C C . PHE A 1 188 ? -7.283 -2.820 8.997 1.00 84.75 188 PHE A C 1
ATOM 1422 O O . PHE A 1 188 ? -8.437 -2.509 9.302 1.00 84.75 188 PHE A O 1
ATOM 1429 N N . ALA A 1 189 ? -6.476 -3.457 9.848 1.00 87.12 189 ALA A N 1
ATOM 1430 C CA . ALA A 1 189 ? -6.876 -3.750 11.218 1.00 87.12 189 ALA A CA 1
ATOM 1431 C C . ALA A 1 189 ? -7.245 -2.466 11.964 1.00 87.12 189 ALA A C 1
ATOM 1433 O O . ALA A 1 189 ? -8.362 -2.364 12.465 1.00 87.12 189 ALA A O 1
ATOM 1434 N N . GLY A 1 190 ? -6.381 -1.449 11.962 1.00 82.88 190 GLY A N 1
ATOM 1435 C CA . GLY A 1 190 ? -6.638 -0.152 12.589 1.00 82.88 190 GLY A CA 1
ATOM 1436 C C . GLY A 1 190 ? -7.918 0.522 12.084 1.00 82.88 190 GLY A C 1
ATOM 1437 O O . GLY A 1 190 ? -8.722 0.990 12.896 1.00 82.88 190 GLY A O 1
ATOM 1438 N N . MET A 1 191 ? -8.170 0.505 10.769 1.00 78.88 191 MET A N 1
ATOM 1439 C CA . MET A 1 191 ? -9.412 1.027 10.176 1.00 78.88 191 MET A CA 1
ATOM 1440 C C . MET A 1 191 ? -10.660 0.311 10.719 1.00 78.88 191 MET A C 1
ATOM 1442 O O . MET A 1 191 ? -11.637 0.965 11.097 1.00 78.88 191 MET A O 1
ATOM 1446 N N . PHE A 1 192 ? -10.627 -1.021 10.820 1.00 79.38 192 PHE A N 1
ATOM 1447 C CA . PHE A 1 192 ? -11.744 -1.817 11.341 1.00 79.38 192 PHE A CA 1
ATOM 1448 C C . PHE A 1 192 ? -11.895 -1.699 12.862 1.00 79.38 192 PHE A C 1
ATOM 1450 O O . PHE A 1 192 ? -13.015 -1.548 13.354 1.00 79.38 192 PHE A O 1
ATOM 1457 N N . MET A 1 193 ? -10.796 -1.678 13.621 1.00 76.44 193 MET A N 1
ATOM 1458 C CA . MET A 1 193 ? -10.824 -1.443 15.069 1.00 76.44 193 MET A CA 1
ATOM 1459 C C . MET A 1 193 ? -11.411 -0.069 15.390 1.00 76.44 193 MET A C 1
ATOM 1461 O O . MET A 1 193 ? -12.249 0.075 16.281 1.00 76.44 193 MET A O 1
ATOM 1465 N N . ARG A 1 194 ? -11.047 0.959 14.620 1.00 73.50 194 ARG A N 1
ATOM 1466 C CA . ARG A 1 194 ? -11.624 2.300 14.755 1.00 73.50 194 ARG A CA 1
ATOM 1467 C C . ARG A 1 194 ? -13.136 2.298 14.513 1.00 73.50 194 ARG A C 1
ATOM 1469 O O . ARG A 1 194 ? -13.830 3.089 15.150 1.00 73.50 194 ARG A O 1
ATOM 1476 N N . HIS A 1 195 ? -13.643 1.440 13.627 1.00 70.75 195 HIS A N 1
ATOM 1477 C CA . HIS A 1 195 ? -15.069 1.351 13.304 1.00 70.75 195 HIS A CA 1
ATOM 1478 C C . HIS A 1 195 ? -15.869 0.542 14.339 1.00 70.75 195 HIS A C 1
ATOM 1480 O O . HIS A 1 195 ? -16.881 1.022 14.848 1.00 70.75 195 HIS A O 1
ATOM 1486 N N . TYR A 1 196 ? -15.402 -0.660 14.684 1.00 69.12 196 TYR A N 1
ATOM 1487 C CA . TYR A 1 196 ? -16.136 -1.612 15.526 1.00 69.12 196 TYR A CA 1
ATOM 1488 C C . TYR A 1 196 ? -15.695 -1.584 16.993 1.00 69.12 196 TYR A C 1
ATOM 1490 O O . TYR A 1 196 ? -16.524 -1.576 17.901 1.00 69.12 196 TYR A O 1
ATOM 1498 N N . THR A 1 197 ? -14.388 -1.541 17.239 1.00 65.12 197 THR A N 1
ATOM 1499 C CA . THR A 1 197 ? -13.786 -1.700 18.571 1.00 65.12 197 THR A CA 1
ATOM 1500 C C . THR A 1 197 ? -13.823 -0.413 19.387 1.00 65.12 197 THR A C 1
ATOM 1502 O O . THR A 1 197 ? -14.097 -0.453 20.584 1.00 65.12 197 THR A O 1
ATOM 1505 N N . PHE A 1 198 ? -13.648 0.749 18.749 1.00 66.06 198 PHE A N 1
ATOM 1506 C CA . PHE A 1 198 ? -13.686 2.045 19.437 1.00 66.06 198 PHE A CA 1
ATOM 1507 C C . PHE A 1 198 ? -15.014 2.295 20.161 1.00 66.06 198 PHE A C 1
ATOM 1509 O O . PHE A 1 198 ? -15.047 2.952 21.196 1.00 66.06 198 PHE A O 1
ATOM 1516 N N . ASN A 1 199 ? -16.127 1.768 19.650 1.00 69.44 199 ASN A N 1
ATOM 1517 C CA . ASN A 1 199 ? -17.418 1.937 20.311 1.00 69.44 199 ASN A CA 1
ATOM 1518 C C . ASN A 1 199 ? -17.518 1.125 21.616 1.00 69.44 199 ASN A C 1
ATOM 1520 O O . ASN A 1 199 ? -18.251 1.542 22.511 1.00 69.44 199 ASN A O 1
ATOM 1524 N N . ASN A 1 200 ? -16.740 0.044 21.751 1.00 69.75 200 ASN A N 1
ATOM 1525 C CA . ASN A 1 200 ? -16.745 -0.851 22.911 1.00 69.75 200 ASN A CA 1
ATOM 1526 C C . ASN A 1 200 ? -15.835 -0.390 24.065 1.00 69.75 200 ASN A C 1
ATOM 1528 O O . ASN A 1 200 ? -15.960 -0.932 25.159 1.00 69.75 200 ASN A O 1
ATOM 1532 N N . LEU A 1 201 ? -14.951 0.592 23.849 1.00 67.56 201 LEU A N 1
ATOM 1533 C CA . LEU A 1 201 ? -14.081 1.148 24.898 1.00 67.56 201 LEU A CA 1
ATOM 1534 C C . LEU A 1 201 ? -14.874 1.958 25.942 1.00 67.56 201 LEU A C 1
ATOM 1536 O O . LEU A 1 201 ? -15.939 2.510 25.635 1.00 67.56 201 LEU A O 1
ATOM 1540 N N . SER A 1 202 ? -14.342 2.062 27.167 1.00 68.69 202 SER A N 1
ATOM 1541 C CA . SER A 1 202 ? -14.879 2.955 28.206 1.00 68.69 202 SER A CA 1
ATOM 1542 C C . SER A 1 202 ? -14.691 4.431 27.817 1.00 68.69 202 SER A C 1
ATOM 1544 O O . SER A 1 202 ? -13.816 4.754 27.016 1.00 68.69 202 SER A O 1
ATOM 1546 N N . SER A 1 203 ? -15.515 5.350 28.338 1.00 68.62 203 SER A N 1
ATOM 1547 C CA . SER A 1 203 ? -15.399 6.785 28.012 1.00 68.62 203 SER A CA 1
ATOM 1548 C C . SER A 1 203 ? -14.028 7.352 28.389 1.00 68.62 203 SER A C 1
ATOM 1550 O O . SER A 1 203 ? -13.413 8.031 27.578 1.00 68.62 203 SER A O 1
ATOM 1552 N N . ALA A 1 204 ? -13.496 6.969 29.552 1.00 68.56 204 ALA A N 1
ATOM 1553 C CA . ALA A 1 204 ? -12.173 7.392 30.009 1.00 68.56 204 ALA A CA 1
ATOM 1554 C C . ALA A 1 204 ? -11.025 6.894 29.109 1.00 68.56 204 ALA A C 1
ATOM 1556 O O . ALA A 1 204 ? -10.037 7.599 28.952 1.00 68.56 204 ALA A O 1
ATOM 1557 N N . ALA A 1 205 ? -11.155 5.711 28.496 1.00 61.56 205 ALA A N 1
ATOM 1558 C CA . ALA A 1 205 ? -10.169 5.190 27.546 1.00 61.56 205 ALA A CA 1
ATOM 1559 C C . ALA A 1 205 ? -10.285 5.814 26.143 1.00 61.56 205 ALA A C 1
ATOM 1561 O O . ALA A 1 205 ? -9.355 5.703 25.353 1.00 61.56 205 ALA A O 1
ATOM 1562 N N . LYS A 1 206 ? -11.422 6.440 25.806 1.00 67.19 206 LYS A N 1
ATOM 1563 C CA . LYS A 1 206 ? -11.590 7.164 24.533 1.00 67.19 206 LYS A CA 1
ATOM 1564 C C . LYS A 1 206 ? -10.929 8.535 24.562 1.00 67.19 206 LYS A C 1
ATOM 1566 O O . LYS A 1 206 ? -10.506 8.993 23.509 1.00 67.19 206 LYS A O 1
ATOM 1571 N N . ASP A 1 207 ? -10.882 9.165 25.733 1.00 60.50 207 ASP A N 1
ATOM 1572 C CA . ASP A 1 207 ? -10.411 10.542 25.932 1.00 60.50 207 ASP A CA 1
ATOM 1573 C C . ASP A 1 207 ? -8.895 10.641 26.192 1.00 60.50 207 ASP A C 1
ATOM 1575 O O . ASP A 1 207 ? -8.381 11.737 26.421 1.00 60.50 207 ASP A O 1
ATOM 1579 N N . MET A 1 208 ? -8.195 9.502 26.167 1.00 58.56 208 MET A N 1
ATOM 1580 C CA . MET A 1 208 ? -6.759 9.352 26.422 1.00 58.56 208 MET A CA 1
ATOM 1581 C C . MET A 1 208 ? -5.994 9.116 25.120 1.00 58.56 208 MET A C 1
ATOM 1583 O O . MET A 1 208 ? -4.909 9.720 24.970 1.00 58.56 208 MET A O 1
#

Sequence (208 aa):
MFITCGHIGYTMKRRHFFDNLTSILMFAILGTFISAVVVGGFLYLLGSIGLSLQMPLAECLAFGALISSTDPVTTLAVFQELHLFYIVFGESVLNDAISIVLFNTFVKFIGVTEVHAHAVSYAVLDFIGVCVGSILVGVTFGCLSSIALKHVKGLAVMHEVSLFVLVAYIPFLVAEVLELSGIVAILFAGMFMRHYTFNNLSSAAKDM

Secondary structure (DSSP, 8-state):
-TTHHHHHHTS--THHHHHTHHHHHHHHHHHHHHHHHHHHHHHHHHHHTTSS----HHHHHHHHHHHT----HHHHHH-TTSTHHHHHHHHHHHHHHHHHHHHHHHHTTTT-S---HHHHHHHHHHHHHHHHHHHHHHHHHHHHHHHHHHH--S--HHHHHHHHHHHHHHHHHHHHHTTS-HHHHHHHHHHHIIIIIGGGS-HHHH--

Foldseek 3Di:
DVPVVLVLVVPDPVPLLVVCVVVLVCCLQVQLQVQLCVQLVVQCVCCVVVNHPNDPSLVSSLVSLVVSQDDCVVVLVVCVPDSVNSSVVSSNLSNNLLSVLSNVLSVVCVPPPDDDPVNVVVSVVSSVCLLVVLLVLLQVLLVVLLVVLLPDPDDDLVVSLVVVVVSLQVSLVVSVVVVHRSSSSSVNSVVSCVVRVLVSDDPVNSVD

Organism: NCBI:txid157072

Radius of gyration: 19.78 Å; chains: 1; bounding box: 43×40×58 Å

pLDDT: mean 79.69, std 14.7, range [29.83, 94.88]

InterPro domains:
  IPR004709 Na+/H+ exchanger [PR01084] (9-23)
  IPR004709 Na+/H+ exchanger [PR01084] (24-32)
  IPR004709 Na+/H+ exchanger [PR01084] (64-74)
  IPR006153 Cation/H+ exchanger, transmembrane domain [PF00999] (8-203)
  IPR018422 Cation/H+ exchanger, CPA1 family [PTHR10110] (7-205)